Protein AF-A0A1W9P677-F1 (afdb_monomer_lite)

pLDDT: mean 91.95, std 6.84, range [56.78, 98.56]

Structure (mmCIF, N/CA/C/O backbone):
data_AF-A0A1W9P677-F1
#
_entry.id   AF-A0A1W9P677-F1
#
loop_
_atom_site.group_PDB
_atom_site.id
_atom_site.type_symbol
_atom_site.label_atom_id
_atom_site.label_alt_id
_atom_site.label_comp_id
_atom_site.label_asym_id
_atom_site.label_entity_id
_atom_site.label_seq_id
_atom_site.pdbx_PDB_ins_code
_atom_site.Cartn_x
_atom_site.Cartn_y
_atom_site.Cartn_z
_atom_site.occupancy
_atom_site.B_iso_or_equiv
_atom_site.auth_seq_id
_atom_site.auth_comp_id
_atom_site.auth_asym_id
_atom_site.auth_atom_id
_atom_site.pdbx_PDB_model_num
ATOM 1 N N . MET A 1 1 ? 0.908 -18.892 7.298 1.00 77.31 1 MET A N 1
ATOM 2 C CA . MET A 1 1 ? 2.098 -18.224 7.869 1.00 77.31 1 MET A CA 1
ATOM 3 C C . MET A 1 1 ? 3.304 -18.655 7.052 1.00 77.31 1 MET A C 1
ATOM 5 O O . MET A 1 1 ? 3.384 -19.839 6.762 1.00 77.31 1 MET A O 1
ATOM 9 N N . SER A 1 2 ? 4.159 -17.727 6.618 1.00 80.38 2 SER A N 1
ATOM 10 C CA . SER A 1 2 ? 5.422 -18.057 5.939 1.00 80.38 2 SER A CA 1
ATOM 11 C C . SER A 1 2 ? 6.564 -18.023 6.948 1.00 80.38 2 SER A C 1
ATOM 13 O O . SER A 1 2 ? 6.676 -17.050 7.701 1.00 80.38 2 SER A O 1
ATOM 15 N N . TYR A 1 3 ? 7.353 -19.090 6.972 1.00 81.94 3 TYR A N 1
ATOM 16 C CA . TYR A 1 3 ? 8.545 -19.242 7.791 1.00 81.94 3 TYR A CA 1
ATOM 17 C C . TYR A 1 3 ? 9.519 -20.201 7.099 1.00 81.94 3 TYR A C 1
ATOM 19 O O . TYR A 1 3 ? 9.094 -21.068 6.332 1.00 81.94 3 TYR A O 1
ATOM 27 N N . VAL A 1 4 ? 10.806 -20.067 7.402 1.00 77.56 4 VAL A N 1
ATOM 28 C CA . VAL A 1 4 ? 11.867 -20.967 6.943 1.00 77.56 4 VAL A CA 1
ATOM 29 C C . VAL A 1 4 ? 12.682 -21.413 8.156 1.00 77.56 4 VAL A C 1
ATOM 31 O O . VAL A 1 4 ? 12.889 -20.636 9.086 1.00 77.56 4 VAL A O 1
ATOM 34 N N . PHE A 1 5 ? 13.110 -22.675 8.167 1.00 78.38 5 PHE A N 1
ATOM 35 C CA . PHE A 1 5 ? 14.097 -23.172 9.123 1.00 78.38 5 PHE A CA 1
ATOM 36 C C . PHE A 1 5 ? 15.467 -23.224 8.449 1.00 78.38 5 PHE A C 1
ATOM 38 O O . PHE A 1 5 ? 15.676 -24.035 7.548 1.00 78.38 5 PHE A O 1
ATOM 45 N N . GLU A 1 6 ? 16.396 -22.385 8.897 1.00 73.62 6 GLU A N 1
ATOM 46 C CA . GLU A 1 6 ? 17.766 -22.308 8.381 1.00 73.62 6 GLU A CA 1
ATOM 47 C C . GLU A 1 6 ? 18.752 -22.400 9.543 1.00 73.62 6 GLU A C 1
ATOM 49 O O . GLU A 1 6 ? 18.587 -21.732 10.559 1.00 73.62 6 GLU A O 1
ATOM 54 N N . ASN A 1 7 ? 19.768 -23.261 9.421 1.00 74.12 7 ASN A N 1
ATOM 55 C CA . ASN A 1 7 ? 20.819 -23.442 10.434 1.00 74.12 7 ASN A CA 1
ATOM 56 C C . ASN A 1 7 ? 20.294 -23.697 11.866 1.00 74.12 7 ASN A C 1
ATOM 58 O O . ASN A 1 7 ? 20.889 -23.260 12.847 1.00 74.12 7 ASN A O 1
ATOM 62 N N . GLY A 1 8 ? 19.161 -24.399 11.995 1.00 75.94 8 GLY A N 1
ATOM 63 C CA . GLY A 1 8 ? 18.523 -24.681 13.289 1.00 75.94 8 GLY A CA 1
ATOM 64 C C . GLY A 1 8 ? 17.742 -23.506 13.892 1.00 75.94 8 GLY A C 1
ATOM 65 O O . GLY A 1 8 ? 17.246 -23.627 15.011 1.00 75.94 8 GLY A O 1
ATOM 66 N N . GLN A 1 9 ? 17.599 -22.395 13.166 1.00 73.69 9 GLN A N 1
ATOM 67 C CA . GLN A 1 9 ? 16.841 -21.214 13.576 1.00 73.69 9 GLN A CA 1
ATOM 68 C C . GLN A 1 9 ? 15.539 -21.081 12.778 1.00 73.69 9 GLN A C 1
ATOM 70 O O . GLN A 1 9 ? 15.477 -21.413 11.595 1.00 73.69 9 GLN A O 1
ATOM 75 N N . LEU A 1 10 ? 14.486 -20.597 13.443 1.00 78.69 10 LEU A N 1
ATOM 76 C CA . LEU A 1 10 ? 13.200 -20.276 12.827 1.00 78.69 10 LEU A CA 1
ATOM 77 C C . LEU A 1 10 ? 13.213 -18.817 12.359 1.00 78.69 10 LEU A C 1
ATOM 79 O O . LEU A 1 10 ? 13.217 -17.915 13.190 1.00 78.69 10 LEU A O 1
ATOM 83 N N . ASN A 1 11 ? 13.135 -18.598 11.049 1.00 76.50 11 ASN A N 1
ATOM 84 C CA . ASN A 1 11 ? 12.961 -17.278 10.448 1.00 76.50 11 ASN A CA 1
ATOM 85 C C . ASN A 1 11 ? 11.500 -17.112 10.017 1.00 76.50 11 ASN A C 1
ATOM 87 O O . ASN A 1 11 ? 11.044 -17.748 9.065 1.00 76.50 11 ASN A O 1
ATOM 91 N N . ILE A 1 12 ? 10.737 -16.276 10.722 1.00 82.44 12 ILE A N 1
ATOM 92 C CA . ILE A 1 12 ? 9.337 -15.981 10.378 1.00 82.44 12 ILE A CA 1
ATOM 93 C C . ILE A 1 12 ? 9.310 -14.806 9.402 1.00 82.44 12 ILE A C 1
ATOM 95 O O . ILE A 1 12 ? 9.971 -13.811 9.652 1.00 82.44 12 ILE A O 1
ATOM 99 N N . TYR A 1 13 ? 8.542 -14.904 8.310 1.00 80.75 13 TYR A N 1
ATOM 100 C CA . TYR A 1 13 ? 8.442 -13.859 7.272 1.00 80.75 13 TYR A CA 1
ATOM 101 C C . TYR A 1 13 ? 7.087 -13.166 7.196 1.00 80.75 13 TYR A C 1
ATOM 103 O O . TYR A 1 13 ? 6.951 -12.112 6.574 1.00 80.75 13 TYR A O 1
ATOM 111 N N . SER A 1 14 ? 6.044 -13.779 7.748 1.00 83.12 14 SER A N 1
ATOM 112 C CA . SER A 1 14 ? 4.720 -13.159 7.793 1.00 83.12 14 SER A CA 1
ATOM 113 C C . SER A 1 14 ? 4.532 -12.420 9.102 1.00 83.12 14 SER A C 1
ATOM 115 O O . SER A 1 14 ? 4.723 -13.020 10.156 1.00 83.12 14 SER A O 1
ATOM 117 N N . ASP A 1 15 ? 4.086 -11.173 9.007 1.00 87.94 15 ASP A N 1
ATOM 118 C CA . ASP A 1 15 ? 3.667 -10.385 10.163 1.00 87.94 15 ASP A CA 1
ATOM 119 C C . ASP A 1 15 ? 2.605 -11.123 10.979 1.00 87.94 15 ASP A C 1
ATOM 121 O O . ASP A 1 15 ? 1.793 -11.892 10.443 1.00 87.94 15 ASP A O 1
ATOM 125 N N . ILE A 1 16 ? 2.603 -10.860 12.283 1.00 89.31 16 ILE A N 1
ATOM 126 C CA . ILE A 1 16 ? 1.554 -11.315 13.189 1.00 89.31 16 ILE A CA 1
ATOM 127 C C . ILE A 1 16 ? 0.781 -10.090 13.653 1.00 89.31 16 ILE A C 1
ATOM 129 O O . ILE A 1 16 ? 1.291 -9.238 14.379 1.00 89.31 16 ILE A O 1
ATOM 133 N N . GLU A 1 17 ? -0.481 -10.036 13.248 1.00 91.50 17 GLU A N 1
ATOM 134 C CA . GLU A 1 17 ? -1.400 -8.971 13.622 1.00 91.50 17 GLU A CA 1
ATOM 135 C C . GLU A 1 17 ? -2.240 -9.403 14.832 1.00 91.50 17 GLU A C 1
ATOM 137 O O . GLU A 1 17 ? -2.973 -10.393 14.789 1.00 91.50 17 GLU A O 1
ATOM 142 N N . LEU A 1 18 ? -2.151 -8.649 15.927 1.00 93.62 18 LEU A N 1
ATOM 143 C CA . LEU A 1 18 ? -2.854 -8.912 17.180 1.00 93.62 18 LEU A CA 1
ATOM 144 C C . LEU A 1 18 ? -3.901 -7.830 17.451 1.00 93.62 18 LEU A C 1
ATOM 146 O O . LEU A 1 18 ? -3.586 -6.646 17.596 1.00 93.62 18 LEU A O 1
ATOM 150 N N . LEU A 1 19 ? -5.158 -8.241 17.620 1.00 94.62 19 LEU A N 1
ATOM 151 C CA . LEU A 1 19 ? -6.231 -7.382 18.117 1.00 94.62 19 LEU A CA 1
ATOM 152 C C . LEU A 1 19 ? -6.478 -7.662 19.604 1.00 94.62 19 LEU A C 1
ATOM 154 O O . LEU A 1 19 ? -7.095 -8.659 19.970 1.00 94.62 19 LEU A O 1
ATOM 158 N N . VAL A 1 20 ? -6.021 -6.760 20.472 1.00 94.44 20 VAL A N 1
ATOM 159 C CA . VAL A 1 20 ? -6.140 -6.892 21.930 1.00 94.44 20 VAL A CA 1
ATOM 160 C C . VAL A 1 20 ? -7.324 -6.073 22.432 1.00 94.44 20 VAL A C 1
ATOM 162 O O . VAL A 1 20 ? -7.337 -4.844 22.324 1.00 94.44 20 VAL A O 1
ATOM 165 N N . ILE A 1 21 ? -8.313 -6.742 23.027 1.00 94.75 21 ILE A N 1
ATOM 166 C CA . ILE A 1 21 ? -9.525 -6.097 23.543 1.00 94.75 21 ILE A CA 1
ATOM 167 C C . ILE A 1 21 ? -9.444 -5.963 25.067 1.00 94.75 21 ILE A C 1
ATOM 169 O O . ILE A 1 21 ? -9.289 -6.945 25.785 1.00 94.75 21 ILE A O 1
ATOM 173 N N . VAL A 1 22 ? -9.576 -4.735 25.575 1.00 94.88 22 VAL A N 1
ATOM 174 C CA . VAL A 1 22 ? -9.471 -4.418 27.011 1.00 94.88 22 VAL A CA 1
ATOM 175 C C . VAL A 1 22 ? -10.766 -3.818 27.560 1.00 94.88 22 VAL A C 1
ATOM 177 O O . VAL A 1 22 ? -11.423 -3.014 26.900 1.00 94.88 22 VAL A O 1
ATOM 180 N N . LYS A 1 23 ? -11.139 -4.147 28.804 1.00 93.00 23 LYS A N 1
ATOM 181 C CA . LYS A 1 23 ? -12.344 -3.582 29.451 1.00 93.00 23 LYS A CA 1
ATOM 182 C C . LYS A 1 23 ? -12.184 -2.090 29.793 1.00 93.00 23 LYS A C 1
ATOM 184 O O . LYS A 1 23 ? -13.122 -1.307 29.642 1.00 93.00 23 LYS A O 1
ATOM 189 N N . GLY A 1 24 ? -10.991 -1.684 30.232 1.00 90.44 24 GLY A N 1
ATOM 190 C CA . GLY A 1 24 ? -10.685 -0.332 30.718 1.00 90.44 24 GLY A CA 1
ATOM 191 C C . GLY A 1 24 ? -9.860 0.527 29.755 1.00 90.44 24 GLY A C 1
ATOM 192 O O . GLY A 1 24 ? -9.538 0.125 28.636 1.00 90.44 24 GLY A O 1
ATOM 193 N N . LYS A 1 25 ? -9.514 1.743 30.191 1.00 88.62 25 LYS A N 1
ATOM 194 C CA . LYS A 1 25 ? -8.498 2.558 29.511 1.00 88.62 25 LYS A CA 1
ATOM 195 C C . LYS A 1 25 ? -7.119 1.980 29.831 1.00 88.62 25 LYS A C 1
ATOM 197 O O . LYS A 1 25 ? -6.801 1.817 31.001 1.00 88.62 25 LYS A O 1
ATOM 202 N N . THR A 1 26 ? -6.302 1.737 28.813 1.00 87.50 26 THR A N 1
ATOM 203 C CA . THR A 1 26 ? -4.881 1.414 29.003 1.00 87.50 26 THR A CA 1
ATOM 204 C C . THR A 1 26 ? -4.109 2.696 29.300 1.00 87.50 26 THR A C 1
ATOM 206 O O . THR A 1 26 ? -4.207 3.661 28.530 1.00 87.50 26 THR A O 1
ATOM 209 N N . LYS A 1 27 ? -3.344 2.725 30.392 1.00 90.50 27 LYS A N 1
ATOM 210 C CA . LYS A 1 27 ? -2.473 3.860 30.727 1.00 90.50 27 LYS A CA 1
ATOM 211 C C . LYS A 1 27 ? -1.335 3.964 29.707 1.00 90.50 27 LYS A C 1
ATOM 213 O O . LYS A 1 27 ? -0.929 2.971 29.106 1.00 90.50 27 LYS A O 1
ATOM 218 N N . LYS A 1 28 ? -0.791 5.173 29.517 1.00 87.62 28 LYS A N 1
ATOM 219 C CA . LYS A 1 28 ? 0.345 5.408 28.604 1.00 87.62 28 LYS A CA 1
ATOM 220 C C . LYS A 1 28 ? 1.539 4.504 28.950 1.00 87.62 28 LYS A C 1
ATOM 222 O O . LYS A 1 28 ? 2.049 3.837 28.061 1.00 87.62 28 LYS A O 1
ATOM 227 N N . VAL A 1 29 ? 1.873 4.402 30.238 1.00 90.75 29 VAL A N 1
ATOM 228 C CA . VAL A 1 29 ? 2.979 3.572 30.750 1.00 90.75 29 VAL A CA 1
ATOM 229 C C . VAL A 1 29 ? 2.786 2.083 30.434 1.00 90.75 29 VAL A C 1
ATOM 231 O O . VAL A 1 29 ? 3.716 1.417 29.997 1.00 90.75 29 VAL A O 1
ATOM 234 N N . GLU A 1 30 ? 1.568 1.555 30.587 1.00 89.81 30 GLU A N 1
ATOM 235 C CA . GLU A 1 30 ? 1.253 0.154 30.259 1.00 89.81 30 GLU A CA 1
ATOM 236 C C . GLU A 1 30 ? 1.420 -0.122 28.759 1.00 89.81 30 GLU A C 1
ATOM 238 O O . GLU A 1 30 ? 1.946 -1.163 28.371 1.00 89.81 30 GLU A O 1
ATOM 243 N N . ARG A 1 31 ? 1.005 0.828 27.907 1.00 87.38 31 ARG A N 1
ATOM 244 C CA . ARG A 1 31 ? 1.204 0.727 26.454 1.00 87.38 31 ARG A CA 1
ATOM 245 C C . ARG A 1 31 ? 2.681 0.752 26.091 1.00 87.38 31 ARG A C 1
ATOM 247 O O . ARG A 1 31 ? 3.106 -0.055 25.277 1.00 87.38 31 ARG A O 1
ATOM 254 N N . GLU A 1 32 ? 3.449 1.661 26.679 1.00 87.69 32 GLU A N 1
ATOM 255 C CA . GLU A 1 32 ? 4.892 1.766 26.438 1.00 87.69 32 GLU A CA 1
ATOM 256 C C . GLU A 1 32 ? 5.625 0.491 26.857 1.00 87.69 32 GLU A C 1
ATOM 258 O O . GLU A 1 32 ? 6.457 -0.005 26.098 1.00 87.69 32 GLU A O 1
ATOM 263 N N . LEU A 1 33 ? 5.261 -0.088 28.006 1.00 90.75 33 LEU A N 1
ATOM 264 C CA . LEU A 1 33 ? 5.808 -1.363 28.462 1.00 90.75 33 LEU A CA 1
ATOM 265 C C . LEU A 1 33 ? 5.455 -2.514 27.510 1.00 90.75 33 LEU A C 1
ATOM 267 O O . LEU A 1 33 ? 6.328 -3.311 27.176 1.00 90.75 33 LEU A O 1
ATOM 271 N N . LEU A 1 34 ? 4.202 -2.592 27.049 1.00 89.31 34 LEU A N 1
ATOM 272 C CA . LEU A 1 34 ? 3.785 -3.596 26.069 1.00 89.31 34 LEU A CA 1
ATOM 273 C C . LEU A 1 34 ? 4.577 -3.461 24.765 1.00 89.31 34 LEU A C 1
ATOM 275 O O . LEU A 1 34 ? 5.150 -4.442 24.309 1.00 89.31 34 LEU A O 1
ATOM 279 N N . TYR A 1 35 ? 4.662 -2.258 24.188 1.00 88.44 35 TYR A N 1
ATOM 280 C CA . TYR A 1 35 ? 5.422 -2.036 22.954 1.00 88.44 35 TYR A CA 1
ATOM 281 C C . TYR A 1 35 ? 6.914 -2.325 23.124 1.00 88.44 35 TYR A C 1
ATOM 283 O O . TYR A 1 35 ? 7.537 -2.827 22.195 1.00 88.44 35 TYR A O 1
ATOM 291 N N . LYS A 1 36 ? 7.491 -2.053 24.301 1.00 88.81 36 LYS A N 1
ATOM 292 C CA . LYS A 1 36 ? 8.871 -2.447 24.602 1.00 88.81 36 LYS A CA 1
ATOM 293 C C . LYS A 1 36 ? 9.031 -3.970 24.553 1.00 88.81 36 LYS A C 1
ATOM 295 O O . LYS A 1 36 ? 9.892 -4.447 23.825 1.00 88.81 36 LYS A O 1
ATOM 300 N N . LYS A 1 37 ? 8.167 -4.717 25.248 1.00 91.62 37 LYS A N 1
ATOM 301 C CA . LYS A 1 37 ? 8.198 -6.190 25.247 1.00 91.62 37 LYS A CA 1
ATOM 302 C C . LYS A 1 37 ? 7.939 -6.794 23.868 1.00 91.62 37 LYS A C 1
ATOM 304 O O . LYS A 1 37 ? 8.542 -7.801 23.526 1.00 91.62 37 LYS A O 1
ATOM 309 N N . LEU A 1 38 ? 7.056 -6.187 23.075 1.00 89.88 38 LEU A N 1
ATOM 310 C CA . LEU A 1 38 ? 6.804 -6.621 21.700 1.00 89.88 38 LEU A CA 1
ATOM 311 C C . LEU A 1 38 ? 8.041 -6.439 20.824 1.00 89.88 38 LEU A C 1
ATOM 313 O O . LEU A 1 38 ? 8.357 -7.349 20.078 1.00 89.88 38 LEU A O 1
ATOM 317 N N . ARG A 1 39 ? 8.778 -5.328 20.957 1.00 86.31 39 ARG A N 1
ATOM 318 C CA . ARG A 1 39 ? 10.051 -5.142 20.240 1.00 86.31 39 ARG A CA 1
ATOM 319 C C . ARG A 1 39 ? 11.117 -6.149 20.666 1.00 86.31 39 ARG A C 1
ATOM 321 O O . ARG A 1 39 ? 11.833 -6.659 19.819 1.00 86.31 39 ARG A O 1
ATOM 328 N N . GLU A 1 40 ? 11.212 -6.449 21.961 1.00 89.38 40 GLU A N 1
ATOM 329 C CA . GLU A 1 40 ? 12.121 -7.490 22.472 1.00 89.38 40 GLU A CA 1
ATOM 330 C C . GLU A 1 40 ? 11.763 -8.877 21.909 1.00 89.38 40 GLU A C 1
ATOM 332 O O . GLU A 1 40 ? 12.650 -9.648 21.549 1.00 89.38 40 GLU A O 1
ATOM 337 N N . LEU A 1 41 ? 10.467 -9.184 21.800 1.00 88.44 41 LEU A N 1
ATOM 338 C CA . LEU A 1 41 ? 9.977 -10.427 21.204 1.00 88.44 41 LEU A CA 1
ATOM 339 C C . LEU A 1 41 ? 10.177 -10.464 19.682 1.00 88.44 41 LEU A C 1
ATOM 341 O O . LEU A 1 41 ? 10.563 -11.490 19.143 1.00 88.44 41 LEU A O 1
ATOM 345 N N . GLU A 1 42 ? 9.937 -9.358 18.984 1.00 87.56 42 GLU A N 1
ATOM 346 C CA . GLU A 1 42 ? 10.184 -9.239 17.545 1.00 87.56 42 GLU A CA 1
ATOM 347 C C . GLU A 1 42 ? 11.668 -9.468 17.236 1.00 87.56 42 GLU A C 1
ATOM 349 O O . GLU A 1 42 ? 11.990 -10.319 16.415 1.00 87.56 42 GLU A O 1
ATOM 354 N N . ALA A 1 43 ? 12.570 -8.825 17.985 1.00 83.25 43 ALA A N 1
ATOM 355 C CA . ALA A 1 43 ? 14.013 -9.013 17.846 1.00 83.25 43 ALA A CA 1
ATOM 356 C C . ALA A 1 43 ? 14.471 -10.454 18.140 1.00 83.25 43 ALA A C 1
ATOM 358 O O . ALA A 1 43 ? 15.436 -10.926 17.544 1.00 83.25 43 ALA A O 1
ATOM 359 N N . SER A 1 44 ? 13.793 -11.172 19.044 1.00 84.12 44 SER A N 1
ATOM 360 C CA . SER A 1 44 ? 14.135 -12.569 19.339 1.00 84.12 44 SER A CA 1
ATOM 361 C C . SER A 1 44 ? 13.589 -13.559 18.306 1.00 84.12 44 SER A C 1
ATOM 363 O O . SER A 1 44 ? 14.214 -14.597 18.096 1.00 84.12 44 SER A O 1
ATOM 365 N N . LEU A 1 45 ? 12.466 -13.238 17.652 1.00 80.12 45 LEU A N 1
ATOM 366 C CA . LEU A 1 45 ? 11.817 -14.071 16.630 1.00 80.12 45 LEU A CA 1
ATOM 367 C C . LEU A 1 45 ? 12.307 -13.798 15.200 1.00 80.12 45 LEU A C 1
ATOM 369 O O . LEU A 1 45 ? 12.172 -14.664 14.340 1.00 80.12 45 LEU A O 1
ATOM 373 N N . ALA A 1 46 ? 12.849 -12.610 14.937 1.00 71.44 46 ALA A N 1
ATOM 374 C CA . ALA A 1 46 ? 13.285 -12.173 13.615 1.00 71.44 46 ALA A CA 1
ATOM 375 C C . ALA A 1 46 ? 14.748 -11.731 13.613 1.00 71.44 46 ALA A C 1
ATOM 377 O O . ALA A 1 46 ? 15.082 -10.665 13.103 1.00 71.44 46 ALA A O 1
ATOM 378 N N . GLN A 1 47 ? 15.629 -12.576 14.161 1.00 65.00 47 GLN A N 1
ATOM 379 C CA . GLN A 1 47 ? 17.057 -12.264 14.297 1.00 65.00 47 GLN A CA 1
ATOM 380 C C . GLN A 1 47 ? 17.718 -11.844 12.972 1.00 65.00 47 GLN A C 1
ATOM 382 O O . GLN A 1 47 ? 18.649 -11.050 13.008 1.00 65.00 47 GLN A O 1
ATOM 387 N N . ASN A 1 48 ? 17.198 -12.305 11.826 1.00 66.81 48 ASN A N 1
ATOM 388 C CA . ASN A 1 48 ? 17.717 -11.979 10.493 1.00 66.81 48 ASN A CA 1
ATOM 389 C C . ASN A 1 48 ? 16.634 -11.518 9.497 1.00 66.81 48 ASN A C 1
ATOM 391 O O . ASN A 1 48 ? 16.853 -11.588 8.293 1.00 66.81 48 ASN A O 1
ATOM 395 N N . ASN A 1 49 ? 15.443 -11.097 9.950 1.00 73.69 49 ASN A N 1
ATOM 396 C CA . ASN A 1 49 ? 14.361 -10.743 9.025 1.00 73.69 49 ASN A CA 1
ATOM 397 C C . ASN A 1 49 ? 13.751 -9.366 9.286 1.00 73.69 49 ASN A C 1
ATOM 399 O O . ASN A 1 49 ? 12.915 -9.190 10.169 1.00 73.69 49 ASN A O 1
ATOM 403 N N . LYS A 1 50 ? 14.083 -8.414 8.414 1.00 75.19 50 LYS A N 1
ATOM 404 C CA . LYS A 1 50 ? 13.583 -7.034 8.464 1.00 75.19 50 LYS A CA 1
ATOM 405 C C . LYS A 1 50 ? 12.106 -6.864 8.081 1.00 75.19 50 LYS A C 1
ATOM 407 O O . LYS A 1 50 ? 11.575 -5.765 8.210 1.00 75.19 50 LYS A O 1
ATOM 412 N N . PHE A 1 51 ? 11.449 -7.917 7.587 1.00 77.25 51 PHE A N 1
ATOM 413 C CA . PHE A 1 51 ? 10.057 -7.876 7.121 1.00 77.25 51 PHE A CA 1
ATOM 414 C C . PHE A 1 51 ? 9.043 -8.447 8.094 1.00 77.25 51 PHE A C 1
ATOM 416 O O . PHE A 1 51 ? 7.858 -8.458 7.760 1.00 77.25 51 PHE A O 1
ATOM 423 N N . PHE A 1 52 ? 9.499 -8.985 9.220 1.00 85.31 52 PHE A N 1
ATOM 424 C CA . PHE A 1 52 ? 8.621 -9.519 10.241 1.00 85.31 52 PHE A CA 1
ATOM 425 C C . PHE A 1 52 ? 8.316 -8.453 11.277 1.00 85.31 52 PHE A C 1
ATOM 427 O O . PHE A 1 52 ? 9.220 -7.953 11.944 1.00 85.31 52 PHE A O 1
ATOM 434 N N . HIS A 1 53 ? 7.028 -8.186 11.462 1.00 85.94 53 HIS A N 1
ATOM 435 C CA . HIS A 1 53 ? 6.558 -7.311 12.519 1.00 85.94 53 HIS A CA 1
ATOM 436 C C . HIS A 1 53 ? 5.440 -7.929 13.358 1.00 85.94 53 HIS A C 1
ATOM 438 O O . HIS A 1 53 ? 4.576 -8.673 12.878 1.00 85.94 53 HIS A O 1
ATOM 444 N N . LEU A 1 54 ? 5.441 -7.564 14.638 1.00 89.00 54 LEU A N 1
ATOM 445 C CA . LEU A 1 54 ? 4.349 -7.793 15.574 1.00 89.00 54 LEU A CA 1
ATOM 446 C C . LEU A 1 54 ? 3.482 -6.534 15.663 1.00 89.00 54 LEU A C 1
ATOM 448 O O . LEU A 1 54 ? 3.729 -5.624 16.462 1.00 89.00 54 LEU A O 1
ATOM 452 N N . ASP A 1 55 ? 2.415 -6.493 14.870 1.00 88.19 55 ASP A N 1
ATOM 453 C CA . ASP A 1 55 ? 1.492 -5.363 14.860 1.00 88.19 55 ASP A CA 1
ATOM 454 C C . ASP A 1 55 ? 0.364 -5.562 15.873 1.00 88.19 55 ASP A C 1
ATOM 456 O O . ASP A 1 55 ? -0.424 -6.500 15.788 1.00 88.19 55 ASP A O 1
ATOM 460 N N . VAL A 1 56 ? 0.240 -4.644 16.835 1.00 90.06 56 VAL A N 1
ATOM 461 C CA . VAL A 1 56 ? -0.755 -4.750 17.913 1.00 90.06 56 VAL A CA 1
ATOM 462 C C . VAL A 1 56 ? -1.730 -3.582 17.900 1.00 90.06 56 VAL A C 1
ATOM 464 O O . VAL A 1 56 ? -1.363 -2.421 18.078 1.00 90.06 56 VAL A O 1
ATOM 467 N N . SER A 1 57 ? -3.016 -3.902 17.770 1.00 90.88 57 SER A N 1
ATOM 468 C CA . SER A 1 57 ? -4.127 -2.964 17.900 1.00 90.88 57 SER A CA 1
ATOM 469 C C . SER A 1 57 ? -4.835 -3.161 19.236 1.00 90.88 57 SER A C 1
ATOM 471 O O . SER A 1 57 ? -5.485 -4.176 19.460 1.00 90.88 57 SER A O 1
ATOM 473 N N . ILE A 1 58 ? -4.753 -2.168 20.127 1.00 92.06 58 ILE A N 1
ATOM 474 C CA . ILE A 1 58 ? -5.433 -2.209 21.432 1.00 92.06 58 ILE A CA 1
ATOM 475 C C . ILE A 1 58 ? -6.758 -1.451 21.351 1.00 92.06 58 ILE A C 1
ATOM 477 O O . ILE A 1 58 ? -6.780 -0.233 21.144 1.00 92.06 58 ILE A O 1
ATOM 481 N N . VAL A 1 59 ? -7.866 -2.152 21.584 1.00 93.25 59 VAL A N 1
ATOM 482 C CA . VAL A 1 59 ? -9.228 -1.618 21.476 1.00 93.25 59 VAL A CA 1
ATOM 483 C C . VAL A 1 59 ? -9.960 -1.765 22.806 1.00 93.25 59 VAL A C 1
ATOM 485 O O . VAL A 1 59 ? -9.929 -2.809 23.447 1.00 93.25 59 VAL A O 1
ATOM 488 N N . ASN A 1 60 ? -10.646 -0.708 23.246 1.00 94.69 60 ASN A N 1
ATOM 489 C CA . ASN A 1 60 ? -11.531 -0.824 24.403 1.00 94.69 60 ASN A CA 1
ATOM 490 C C . ASN A 1 60 ? -12.808 -1.578 24.004 1.00 94.69 60 ASN A C 1
ATOM 492 O O . ASN A 1 60 ? -13.401 -1.264 22.972 1.00 94.69 60 ASN A O 1
ATOM 496 N N . LEU A 1 61 ? -13.269 -2.501 24.848 1.00 95.19 61 LEU A N 1
ATOM 497 C CA . LEU A 1 61 ? -14.472 -3.306 24.631 1.00 95.19 61 LEU A CA 1
ATOM 498 C C . LEU A 1 61 ? -15.703 -2.457 24.275 1.00 95.19 61 LEU A C 1
ATOM 500 O O . LEU A 1 61 ? -16.500 -2.853 23.436 1.00 95.19 61 LEU A O 1
ATOM 504 N N . ARG A 1 62 ? -15.845 -1.254 24.841 1.00 94.94 62 ARG A N 1
ATOM 505 C CA . ARG A 1 62 ? -16.965 -0.344 24.539 1.00 94.94 62 ARG A CA 1
ATOM 506 C C . ARG A 1 62 ? -16.924 0.222 23.116 1.00 94.94 62 ARG A C 1
ATOM 508 O O . ARG A 1 62 ? -17.930 0.725 22.634 1.00 94.94 62 ARG A O 1
ATOM 515 N N . HIS A 1 63 ? -15.771 0.173 22.451 1.00 94.00 63 HIS A N 1
ATOM 516 C CA . HIS A 1 63 ? -15.559 0.735 21.117 1.00 94.00 63 HIS A CA 1
ATOM 517 C C . HIS A 1 63 ? -15.442 -0.320 20.015 1.00 94.00 63 HIS A C 1
ATOM 519 O O . HIS A 1 63 ? -15.357 0.062 18.853 1.00 94.00 63 HIS A O 1
ATOM 525 N N . ILE A 1 64 ? -15.453 -1.618 20.340 1.00 93.88 64 ILE A N 1
ATOM 526 C CA . ILE A 1 64 ? -15.276 -2.688 19.345 1.00 93.88 64 ILE A CA 1
ATOM 527 C C . ILE A 1 64 ? -16.320 -2.624 18.218 1.00 93.88 64 ILE A C 1
ATOM 529 O O . ILE A 1 64 ? -15.968 -2.716 17.048 1.00 93.88 64 ILE A O 1
ATOM 533 N N . LYS A 1 65 ? -17.582 -2.333 18.563 1.00 92.00 65 LYS A N 1
ATOM 534 C CA . LYS A 1 65 ? -18.686 -2.174 17.601 1.00 92.00 65 LYS A CA 1
ATOM 535 C C . LYS A 1 65 ? -18.538 -0.937 16.705 1.00 92.00 65 LYS A C 1
ATOM 537 O O . LYS A 1 65 ? -19.186 -0.855 15.671 1.00 92.00 65 LYS A O 1
ATOM 542 N N . ASN A 1 66 ? -17.694 0.015 17.106 1.00 92.88 66 ASN A N 1
ATOM 543 C CA . ASN A 1 66 ? -17.443 1.274 16.401 1.00 92.88 66 ASN A CA 1
ATOM 544 C C . ASN A 1 66 ? -16.107 1.250 15.643 1.00 92.88 66 ASN A C 1
ATOM 546 O O . ASN A 1 66 ? -15.612 2.304 15.229 1.00 92.88 66 ASN A O 1
ATOM 550 N N . LEU A 1 67 ? -15.478 0.077 15.508 1.00 94.06 67 LEU A N 1
ATOM 551 C CA . LEU A 1 67 ? -14.296 -0.063 14.671 1.00 94.06 67 LEU A CA 1
ATOM 552 C C . LEU A 1 67 ? -14.644 0.283 13.219 1.00 94.06 67 LEU A C 1
ATOM 554 O O . LEU A 1 67 ? -15.744 -0.028 12.756 1.00 94.06 67 LEU A O 1
ATOM 558 N N . PRO A 1 68 ? -13.728 0.944 12.490 1.00 93.00 68 PRO A N 1
ATOM 559 C CA . PRO A 1 68 ? -13.974 1.258 11.094 1.00 93.00 68 PRO A CA 1
ATOM 560 C C . PRO A 1 68 ? -14.158 -0.045 10.299 1.00 93.00 68 PRO A C 1
ATOM 562 O O . PRO A 1 68 ? -13.491 -1.030 10.613 1.00 93.00 68 PRO A O 1
ATOM 565 N N . PRO A 1 69 ? -15.006 -0.062 9.260 1.00 94.81 69 PRO A N 1
ATOM 566 C CA . PRO A 1 69 ? -15.290 -1.241 8.435 1.00 94.81 69 PRO A CA 1
ATOM 567 C C . PRO A 1 69 ? -14.116 -1.586 7.497 1.00 94.81 69 PRO A C 1
ATOM 569 O O . PRO A 1 69 ? -14.229 -1.541 6.276 1.00 94.81 69 PRO A O 1
ATOM 572 N N . LYS A 1 70 ? -12.936 -1.862 8.055 1.00 95.12 70 LYS A N 1
ATOM 573 C CA . LYS A 1 70 ? -11.744 -2.265 7.300 1.00 95.12 70 LYS A CA 1
ATOM 574 C C . LYS A 1 70 ? -11.792 -3.759 6.995 1.00 95.12 70 LYS A C 1
ATOM 576 O O . LYS A 1 70 ? -12.216 -4.535 7.850 1.00 95.12 70 LYS A O 1
ATOM 581 N N . PHE A 1 71 ? -11.251 -4.152 5.841 1.00 95.00 71 PHE A N 1
ATOM 582 C CA . PHE A 1 71 ? -11.140 -5.560 5.440 1.00 95.00 71 PHE A CA 1
ATOM 583 C C . PHE A 1 71 ? -10.467 -6.423 6.520 1.00 95.00 71 PHE A C 1
ATOM 585 O O . PHE A 1 71 ? -10.998 -7.462 6.879 1.00 95.00 71 PHE A O 1
ATOM 592 N N . GLN A 1 72 ? -9.386 -5.934 7.137 1.00 93.94 72 GLN A N 1
ATOM 593 C CA . GLN A 1 72 ? -8.676 -6.616 8.229 1.00 93.94 72 GLN A CA 1
ATOM 594 C C . GLN A 1 72 ? -9.587 -7.039 9.399 1.00 93.94 72 GLN A C 1
ATOM 596 O O . GLN A 1 72 ? -9.447 -8.136 9.936 1.00 93.94 72 GLN A O 1
ATOM 601 N N . PHE A 1 73 ? -10.537 -6.192 9.816 1.00 95.50 73 PHE A N 1
ATOM 602 C CA . PHE A 1 73 ? -11.450 -6.548 10.910 1.00 95.50 73 PHE A CA 1
ATOM 603 C C . PHE A 1 73 ? -12.516 -7.546 10.470 1.00 95.50 73 PHE A C 1
ATOM 605 O O . PHE A 1 73 ? -12.886 -8.413 11.260 1.00 95.50 73 PHE A O 1
ATOM 612 N N . TRP A 1 74 ? -12.977 -7.446 9.220 1.00 96.56 74 TRP A N 1
ATOM 613 C CA . TRP A 1 74 ? -13.832 -8.469 8.627 1.00 96.56 74 TRP A CA 1
ATOM 614 C C . TRP A 1 74 ? -13.093 -9.814 8.553 1.00 96.56 74 TRP A C 1
ATOM 616 O O . TRP A 1 74 ? -13.635 -10.836 8.958 1.00 96.56 74 TRP A O 1
ATOM 626 N N . GLU A 1 75 ? -11.827 -9.831 8.143 1.00 95.19 75 GLU A N 1
ATOM 627 C CA . GLU A 1 75 ? -11.028 -11.058 8.083 1.00 95.19 75 GLU A CA 1
ATOM 628 C C . GLU A 1 75 ? -10.775 -11.627 9.488 1.00 95.19 75 GLU A C 1
ATOM 630 O O . GLU A 1 75 ? -11.018 -12.805 9.735 1.00 95.19 75 GLU A O 1
ATOM 635 N N . THR A 1 76 ? -10.439 -10.776 10.464 1.00 95.19 76 THR A N 1
ATOM 636 C CA . THR A 1 76 ? -10.292 -11.179 11.877 1.00 95.19 76 THR A CA 1
ATOM 637 C C . THR A 1 76 ? -11.580 -11.799 12.430 1.00 95.19 76 THR A C 1
ATOM 639 O O . THR A 1 76 ? -11.527 -12.764 13.193 1.00 95.19 76 THR A O 1
ATOM 642 N N . LYS A 1 77 ? -12.751 -11.279 12.041 1.00 96.00 77 LYS A N 1
ATOM 643 C CA . LYS A 1 77 ? -14.052 -11.837 12.433 1.00 96.00 77 LYS A CA 1
ATOM 644 C C . LYS A 1 77 ? -14.256 -13.259 11.916 1.00 96.00 77 LYS A C 1
ATOM 646 O O . LYS A 1 77 ? -14.783 -14.084 12.656 1.00 96.00 77 LYS A O 1
ATOM 651 N N . ASN A 1 78 ? -13.862 -13.526 10.674 1.00 95.69 78 ASN A N 1
ATOM 652 C CA . ASN A 1 78 ? -14.185 -14.770 9.977 1.00 95.69 78 ASN A CA 1
ATOM 653 C C . ASN A 1 78 ? -13.109 -15.856 10.130 1.00 95.69 78 ASN A C 1
ATOM 655 O O . ASN A 1 78 ? -13.443 -17.036 10.138 1.00 95.69 78 ASN A O 1
ATOM 659 N N . SER A 1 79 ? -11.837 -15.487 10.293 1.00 94.81 79 SER A N 1
ATOM 660 C CA . SER A 1 79 ? -10.725 -16.447 10.365 1.00 94.81 79 SER A CA 1
ATOM 661 C C . SER A 1 79 ? -9.740 -16.198 11.507 1.00 94.81 79 SER A C 1
ATOM 663 O O . SER A 1 79 ? -8.758 -16.926 11.635 1.00 94.81 79 SER A O 1
ATOM 665 N N . GLY A 1 80 ? -9.959 -15.175 12.339 1.00 93.19 80 GLY A N 1
ATOM 666 C CA . GLY A 1 80 ? -9.065 -14.864 13.454 1.00 93.19 80 GLY A CA 1
ATOM 667 C C . GLY A 1 80 ? -9.058 -15.964 14.515 1.00 93.19 80 GLY A C 1
ATOM 668 O O . GLY A 1 80 ? -10.110 -16.505 14.868 1.00 93.19 80 GLY A O 1
ATOM 669 N N . ILE A 1 81 ? -7.871 -16.260 15.047 1.00 93.56 81 ILE A N 1
ATOM 670 C CA . ILE A 1 81 ? -7.677 -17.189 16.165 1.00 93.56 81 ILE A CA 1
ATOM 671 C C . ILE A 1 81 ? -7.879 -16.421 17.473 1.00 93.56 81 ILE A C 1
ATOM 673 O O . ILE A 1 81 ? -7.279 -15.368 17.687 1.00 93.56 81 ILE A O 1
ATOM 677 N N . THR A 1 82 ? -8.734 -16.940 18.353 1.00 94.00 82 THR A N 1
ATOM 678 C CA . THR A 1 82 ? -9.092 -16.286 19.617 1.00 94.00 82 THR A CA 1
ATOM 679 C C . THR A 1 82 ? -8.350 -16.896 20.797 1.00 94.00 82 THR A C 1
ATOM 681 O O . THR A 1 82 ? -8.308 -18.114 20.944 1.00 94.00 82 THR A O 1
ATOM 684 N N . SER A 1 83 ? -7.845 -16.041 21.684 1.00 94.06 83 SER A N 1
ATOM 685 C CA . SER A 1 83 ? -7.382 -16.422 23.019 1.00 94.06 83 SER A CA 1
ATOM 686 C C . SER A 1 83 ? -8.218 -15.677 24.062 1.00 94.06 83 SER A C 1
ATOM 688 O O . SER A 1 83 ? -8.308 -14.449 24.014 1.00 94.06 83 SER A O 1
ATOM 690 N N . GLY A 1 84 ? -8.860 -16.412 24.975 1.00 94.00 84 GLY A N 1
ATOM 691 C CA . GLY A 1 84 ? -9.837 -15.870 25.928 1.00 94.00 84 GLY A CA 1
ATOM 692 C C . GLY A 1 84 ? -11.280 -15.879 25.401 1.00 94.00 84 GLY A C 1
ATOM 693 O O . GLY A 1 84 ? -11.679 -16.795 24.687 1.00 94.00 84 GLY A O 1
ATOM 694 N N . GLU A 1 85 ? -12.079 -14.877 25.787 1.00 94.69 85 GLU A N 1
ATOM 695 C CA . GLU A 1 85 ? -13.476 -14.735 25.343 1.00 94.69 85 GLU A CA 1
ATOM 696 C C . GLU A 1 85 ? -13.553 -14.416 23.838 1.00 94.69 85 GLU A C 1
ATOM 698 O O . GLU A 1 85 ? -12.893 -13.489 23.360 1.00 94.69 85 GLU A O 1
ATOM 703 N N . ASP A 1 86 ? -14.397 -15.137 23.092 1.00 95.88 86 ASP A N 1
ATOM 704 C CA . ASP A 1 86 ? -14.630 -14.854 21.673 1.00 95.88 86 ASP A CA 1
ATOM 705 C C . ASP A 1 86 ? -15.534 -13.623 21.487 1.00 95.88 86 ASP A C 1
ATOM 707 O O . ASP A 1 86 ? -16.751 -13.641 21.698 1.00 95.88 86 ASP A O 1
ATOM 711 N N . LEU A 1 87 ? -14.911 -12.531 21.052 1.00 95.19 87 LEU A N 1
ATOM 712 C CA . LEU A 1 87 ? -15.556 -11.245 20.808 1.00 95.19 87 LEU A CA 1
ATOM 713 C C . LEU A 1 87 ? -15.732 -10.937 19.312 1.00 95.19 87 LEU A C 1
ATOM 715 O O . LEU A 1 87 ? -16.178 -9.838 18.969 1.00 95.19 87 LEU A O 1
ATOM 719 N N . ARG A 1 88 ? -15.432 -11.888 18.412 1.00 95.25 88 ARG A N 1
ATOM 720 C CA . ARG A 1 88 ? -15.466 -11.681 16.951 1.00 95.25 88 ARG A CA 1
ATOM 721 C C . ARG A 1 88 ? -16.843 -11.263 16.445 1.00 95.25 88 ARG A C 1
ATOM 723 O O . ARG A 1 88 ? -16.936 -10.429 15.550 1.00 95.25 88 ARG A O 1
ATOM 730 N N . ARG A 1 89 ? -17.924 -11.731 17.082 1.00 95.25 89 ARG A N 1
ATOM 731 C CA . ARG A 1 89 ? -19.309 -11.319 16.768 1.00 95.25 89 ARG A CA 1
ATOM 732 C C . ARG A 1 89 ? -19.544 -9.804 16.813 1.00 95.25 89 ARG A C 1
ATOM 734 O O . ARG A 1 89 ? -20.487 -9.323 16.195 1.00 95.25 89 ARG A O 1
ATOM 741 N N . TYR A 1 90 ? -18.713 -9.053 17.538 1.00 95.56 90 TYR A N 1
ATOM 742 C CA . TYR A 1 90 ? -18.828 -7.599 17.647 1.00 95.56 90 TYR A CA 1
ATOM 743 C C . TYR A 1 90 ? -17.989 -6.823 16.628 1.00 95.56 90 TYR A C 1
ATOM 745 O O . TYR A 1 90 ? -18.075 -5.595 16.593 1.00 95.56 90 TYR A O 1
ATOM 753 N N . LEU A 1 91 ? -17.170 -7.512 15.831 1.00 96.00 91 LEU A N 1
ATOM 754 C CA . LEU A 1 91 ? -16.392 -6.893 14.768 1.00 96.00 91 LEU A CA 1
ATOM 755 C C . LEU A 1 91 ? -17.287 -6.526 13.569 1.00 96.00 91 LEU A C 1
ATOM 757 O O . LEU A 1 91 ? -18.320 -7.175 13.345 1.00 96.00 91 LEU A O 1
ATOM 761 N N . PRO A 1 92 ? -16.900 -5.497 12.789 1.00 94.06 92 PRO A N 1
ATOM 762 C CA . PRO A 1 92 ? -17.623 -5.089 11.591 1.00 94.06 92 PRO A CA 1
ATOM 763 C C . PRO A 1 92 ? -17.837 -6.239 10.602 1.00 94.06 92 PRO A C 1
ATOM 765 O O . PRO A 1 92 ? -16.944 -7.043 10.352 1.00 94.06 92 PRO A O 1
ATOM 768 N N . GLU A 1 93 ? -19.034 -6.294 10.024 1.00 92.88 93 GLU A N 1
ATOM 769 C CA . GLU A 1 93 ? -19.400 -7.276 8.994 1.00 92.88 93 GLU A CA 1
ATOM 770 C C . GLU A 1 93 ? -19.267 -6.724 7.577 1.00 92.88 93 GLU A C 1
ATOM 772 O O . GLU A 1 93 ? -19.009 -7.462 6.634 1.00 92.88 93 GLU A O 1
ATOM 777 N N . LYS A 1 94 ? -19.425 -5.409 7.427 1.00 93.94 94 LYS A N 1
ATOM 778 C CA . LYS A 1 94 ? -19.276 -4.727 6.145 1.00 93.94 94 LYS A CA 1
ATOM 779 C C . LYS A 1 94 ? -17.846 -4.230 5.987 1.00 93.94 94 LYS A C 1
ATOM 781 O O . LYS A 1 94 ? -17.219 -3.820 6.965 1.00 93.94 94 LYS A O 1
ATOM 786 N N . VAL A 1 95 ? -17.383 -4.201 4.743 1.00 95.69 95 VAL A N 1
ATOM 787 C CA . VAL A 1 95 ? -16.113 -3.594 4.339 1.00 95.69 95 VAL A CA 1
ATOM 788 C C . VAL A 1 95 ? -16.415 -2.311 3.566 1.00 95.69 95 VAL A C 1
ATOM 790 O O . VAL A 1 95 ? -17.205 -2.328 2.627 1.00 95.69 95 VAL A O 1
ATOM 793 N N . ASP A 1 96 ? -15.802 -1.191 3.950 1.00 95.75 96 ASP A N 1
ATOM 794 C CA . ASP A 1 96 ? -15.815 0.033 3.141 1.00 95.75 96 ASP A CA 1
ATOM 795 C C . ASP A 1 96 ? -14.677 -0.039 2.123 1.00 95.75 96 ASP A C 1
ATOM 797 O O . ASP A 1 96 ? -13.492 -0.107 2.469 1.00 95.75 96 ASP A O 1
ATOM 801 N N . PHE A 1 97 ? -15.053 -0.017 0.848 1.00 96.12 97 PHE A N 1
ATOM 802 C CA . PHE A 1 97 ? -14.125 -0.208 -0.258 1.00 96.12 97 PHE A CA 1
ATOM 803 C C . PHE A 1 97 ? -13.110 0.927 -0.363 1.00 96.12 97 PHE A C 1
ATOM 805 O O . PHE A 1 97 ? -12.025 0.718 -0.889 1.00 96.12 97 PHE A O 1
ATOM 812 N N . ARG A 1 98 ? -13.383 2.109 0.197 1.00 95.88 98 ARG A N 1
ATOM 813 C CA . ARG A 1 98 ? -12.401 3.199 0.218 1.00 95.88 98 ARG A CA 1
ATOM 814 C C . ARG A 1 98 ? -11.227 2.893 1.146 1.00 95.88 98 ARG A C 1
ATOM 816 O O . ARG A 1 98 ? -10.102 3.269 0.826 1.00 95.88 98 ARG A O 1
ATOM 823 N N . TYR A 1 99 ? -11.457 2.201 2.270 1.00 94.62 99 TYR A N 1
ATOM 824 C CA . TYR A 1 99 ? -10.363 1.716 3.123 1.00 94.62 99 TYR A CA 1
ATOM 825 C C . TYR A 1 99 ? -9.585 0.593 2.444 1.00 94.62 99 TYR A C 1
ATOM 827 O O . TYR A 1 99 ? -8.363 0.550 2.570 1.00 94.62 99 TYR A O 1
ATOM 835 N N . LEU A 1 100 ? -10.285 -0.291 1.730 1.00 95.69 100 LEU A N 1
ATOM 836 C CA . LEU A 1 100 ? -9.657 -1.355 0.954 1.00 95.69 100 LEU A CA 1
ATOM 837 C C . LEU A 1 100 ? -8.758 -0.776 -0.147 1.00 95.69 100 LEU A C 1
ATOM 839 O O . LEU A 1 100 ? -7.571 -1.075 -0.166 1.00 95.69 100 LEU A O 1
ATOM 843 N N . ASN A 1 101 ? -9.287 0.130 -0.974 1.00 96.69 101 ASN A N 1
ATOM 844 C CA . ASN A 1 101 ? -8.542 0.821 -2.028 1.00 96.69 101 ASN A CA 1
ATOM 845 C C . ASN A 1 101 ? -7.297 1.527 -1.469 1.00 96.69 101 ASN A C 1
ATOM 847 O O . ASN A 1 101 ? -6.216 1.419 -2.042 1.00 96.69 101 ASN A O 1
ATOM 851 N N . GLU A 1 102 ? -7.431 2.234 -0.339 1.00 94.56 102 GLU A N 1
ATOM 852 C CA . GLU A 1 102 ? -6.295 2.884 0.324 1.00 94.56 102 GLU A CA 1
ATOM 853 C C . GLU A 1 102 ? -5.238 1.860 0.760 1.00 94.56 102 GLU A C 1
ATOM 855 O O . GLU A 1 102 ? -4.051 2.070 0.525 1.00 94.56 102 GLU A O 1
ATOM 860 N N . SER A 1 103 ? -5.656 0.748 1.371 1.00 92.94 103 SER A N 1
ATOM 861 C CA . SER A 1 103 ? -4.746 -0.311 1.818 1.00 92.94 103 SER A CA 1
ATOM 862 C C . SER A 1 103 ? -4.006 -0.968 0.654 1.00 92.94 103 SER A C 1
ATOM 864 O O . SER A 1 103 ? -2.798 -1.170 0.743 1.00 92.94 103 SER A O 1
ATOM 866 N N . SER A 1 104 ? -4.709 -1.264 -0.440 1.00 94.25 104 SER A N 1
ATOM 867 C CA . SER A 1 104 ? -4.124 -1.881 -1.630 1.00 94.25 104 SER A CA 1
ATOM 868 C C . SER A 1 104 ? -3.133 -0.939 -2.310 1.00 94.25 104 SER A C 1
ATOM 870 O O . SER A 1 104 ? -2.000 -1.330 -2.564 1.00 94.25 104 SER A O 1
ATOM 872 N N . LEU A 1 105 ? -3.487 0.335 -2.510 1.00 94.00 105 LEU A N 1
ATOM 873 C CA . LEU A 1 105 ? -2.575 1.321 -3.105 1.00 94.00 105 LEU A CA 1
ATOM 874 C C . LEU A 1 105 ? -1.355 1.621 -2.222 1.00 94.00 105 LEU A C 1
ATOM 876 O O . LEU A 1 105 ? -0.274 1.891 -2.742 1.00 94.00 105 LEU A O 1
ATOM 880 N N . ASN A 1 106 ? -1.482 1.514 -0.895 1.00 92.69 106 ASN A N 1
ATOM 881 C CA . ASN A 1 106 ? -0.341 1.648 0.015 1.00 92.69 106 ASN A CA 1
ATOM 882 C C . ASN A 1 106 ? 0.714 0.540 -0.174 1.00 92.69 106 ASN A C 1
ATOM 884 O O . ASN A 1 106 ? 1.834 0.705 0.302 1.00 92.69 106 ASN A O 1
ATOM 888 N N . ARG A 1 107 ? 0.435 -0.554 -0.897 1.00 94.94 107 ARG A N 1
ATOM 889 C CA . ARG A 1 107 ? 1.481 -1.527 -1.258 1.00 94.94 107 ARG A CA 1
ATOM 890 C C . ARG A 1 107 ? 2.552 -0.928 -2.166 1.00 94.94 107 ARG A C 1
ATOM 892 O O . ARG A 1 107 ? 3.722 -1.252 -2.002 1.00 94.94 107 ARG A O 1
ATOM 899 N N . LEU A 1 108 ? 2.200 0.044 -3.011 1.00 97.06 108 LEU A N 1
ATOM 900 C CA . LEU A 1 108 ? 3.183 0.803 -3.794 1.00 97.06 108 LEU A CA 1
ATOM 901 C C . LEU A 1 108 ? 4.135 1.622 -2.906 1.00 97.06 108 LEU A C 1
ATOM 903 O O . LEU A 1 108 ? 5.286 1.844 -3.282 1.00 97.06 108 LEU A O 1
ATOM 907 N N . HIS A 1 109 ? 3.680 2.051 -1.721 1.00 95.19 109 HIS A N 1
ATOM 908 C CA . HIS A 1 109 ? 4.548 2.677 -0.722 1.00 95.19 109 HIS A CA 1
ATOM 909 C C . HIS A 1 109 ? 5.529 1.669 -0.128 1.00 95.19 109 HIS A C 1
ATOM 911 O O . HIS A 1 109 ? 6.705 2.003 -0.019 1.00 95.19 109 HIS A O 1
ATOM 917 N N . SER A 1 110 ? 5.083 0.452 0.202 1.00 92.38 110 SER A N 1
ATOM 918 C CA . SER A 1 110 ? 5.979 -0.606 0.684 1.00 92.38 110 SER A CA 1
ATOM 919 C C . SER A 1 110 ? 7.096 -0.903 -0.318 1.00 92.38 110 SER A C 1
ATOM 921 O O . SER A 1 110 ? 8.248 -1.003 0.088 1.00 92.38 110 SER A O 1
ATOM 923 N N . ILE A 1 111 ? 6.785 -0.958 -1.618 1.00 95.50 111 ILE A N 1
ATOM 924 C CA . ILE A 1 111 ? 7.797 -1.173 -2.663 1.00 95.50 111 ILE A CA 1
ATOM 925 C C . ILE A 1 111 ? 8.869 -0.074 -2.627 1.00 95.50 111 ILE A C 1
ATOM 927 O O . ILE A 1 111 ? 10.050 -0.387 -2.594 1.00 95.50 111 ILE A O 1
ATOM 931 N N . ILE A 1 112 ? 8.481 1.205 -2.572 1.00 94.81 112 ILE A N 1
ATOM 932 C CA . ILE A 1 112 ? 9.442 2.325 -2.533 1.00 94.81 112 ILE A CA 1
ATOM 933 C C . ILE A 1 112 ? 10.227 2.362 -1.217 1.00 94.81 112 ILE A C 1
ATOM 935 O O . ILE A 1 112 ? 11.426 2.641 -1.227 1.00 94.81 112 ILE A O 1
ATOM 939 N N . LEU A 1 113 ? 9.549 2.127 -0.089 1.00 91.88 113 LEU A N 1
ATOM 940 C CA . LEU A 1 113 ? 10.146 2.197 1.244 1.00 91.88 113 LEU A CA 1
ATOM 941 C C . LEU A 1 113 ? 11.267 1.169 1.398 1.00 91.88 113 LEU A C 1
ATOM 943 O O . LEU A 1 113 ? 12.341 1.516 1.872 1.00 91.88 113 LEU A O 1
ATOM 947 N N . TYR A 1 114 ? 11.015 -0.067 0.970 1.00 91.19 114 TYR A N 1
ATOM 948 C CA . TYR A 1 114 ? 11.959 -1.169 1.116 1.00 91.19 114 TYR A CA 1
ATOM 949 C C . TYR A 1 114 ? 12.799 -1.432 -0.141 1.00 91.19 114 TYR A C 1
ATOM 951 O O . TYR A 1 114 ? 13.493 -2.445 -0.207 1.00 91.19 114 TYR A O 1
ATOM 959 N N . PHE A 1 115 ? 12.742 -0.557 -1.150 1.00 92.56 115 PHE A N 1
ATOM 960 C CA . PHE A 1 115 ? 13.619 -0.671 -2.308 1.00 92.56 115 PHE A CA 1
ATOM 961 C C . PHE A 1 115 ? 15.079 -0.436 -1.885 1.00 92.56 115 PHE A C 1
ATOM 963 O O . PHE A 1 115 ? 15.377 0.642 -1.351 1.00 92.56 115 PHE A O 1
ATOM 970 N N . PRO A 1 116 ? 16.009 -1.371 -2.148 1.00 89.88 116 PRO A N 1
ATOM 971 C CA . PRO A 1 116 ? 17.405 -1.165 -1.797 1.00 89.88 116 PRO A CA 1
ATOM 972 C C . PRO A 1 116 ? 18.045 -0.171 -2.779 1.00 89.88 116 PRO A C 1
ATOM 974 O O . PRO A 1 116 ? 18.224 -0.464 -3.956 1.00 89.88 116 PRO A O 1
ATOM 977 N N . GLY A 1 117 ? 18.411 1.019 -2.306 1.00 87.56 117 GLY A N 1
ATOM 978 C CA . GLY A 1 117 ? 19.109 2.069 -3.059 1.00 87.56 117 GLY A CA 1
ATOM 979 C C . GLY A 1 117 ? 20.378 1.590 -3.770 1.00 87.56 117 GLY A C 1
ATOM 980 O O . GLY A 1 117 ? 20.645 2.032 -4.886 1.00 87.56 117 GLY A O 1
ATOM 981 N N . ARG A 1 118 ? 21.083 0.589 -3.228 1.00 88.00 118 ARG A N 1
ATOM 982 C CA . ARG A 1 118 ? 22.194 -0.114 -3.905 1.00 88.00 118 ARG A CA 1
ATOM 983 C C . ARG A 1 118 ? 21.851 -0.697 -5.293 1.00 88.00 118 ARG A C 1
ATOM 985 O O . ARG A 1 118 ? 22.755 -0.884 -6.110 1.00 88.00 118 ARG A O 1
ATOM 992 N N . PHE A 1 119 ? 20.571 -0.937 -5.605 1.00 89.19 119 PHE A N 1
ATOM 993 C CA . PHE A 1 119 ? 20.121 -1.314 -6.956 1.00 89.19 119 PHE A CA 1
ATOM 994 C C . PHE A 1 119 ? 20.336 -0.187 -7.968 1.00 89.19 119 PHE A C 1
ATOM 996 O O . PHE A 1 119 ? 20.654 -0.460 -9.119 1.00 89.19 119 PHE A O 1
ATOM 1003 N N . LEU A 1 120 ? 20.231 1.079 -7.548 1.00 89.56 120 LEU A N 1
ATOM 1004 C CA . LEU A 1 120 ? 20.426 2.247 -8.419 1.00 89.56 120 LEU A CA 1
ATOM 1005 C C . LEU A 1 120 ? 21.868 2.395 -8.914 1.00 89.56 120 LEU A C 1
ATOM 1007 O O . LEU A 1 120 ? 22.127 3.160 -9.839 1.00 89.56 120 LEU A O 1
ATOM 1011 N N . VAL A 1 121 ? 22.810 1.698 -8.276 1.00 85.88 121 VAL A N 1
ATOM 1012 C CA . VAL A 1 121 ? 24.238 1.717 -8.612 1.00 85.88 121 VAL A CA 1
ATOM 1013 C C . VAL A 1 121 ? 24.772 0.327 -8.971 1.00 85.88 121 VAL A C 1
ATOM 1015 O O . VAL A 1 121 ? 25.985 0.149 -9.044 1.00 85.88 121 VAL A O 1
ATOM 1018 N N . ASN A 1 122 ? 23.886 -0.652 -9.205 1.00 85.06 122 ASN A N 1
ATOM 1019 C CA . ASN A 1 122 ? 24.228 -2.043 -9.536 1.00 85.06 122 ASN A CA 1
ATOM 1020 C C . ASN A 1 122 ? 25.185 -2.716 -8.526 1.00 85.06 122 ASN A C 1
ATOM 1022 O O . ASN A 1 122 ? 26.067 -3.481 -8.914 1.00 85.06 122 ASN A O 1
ATOM 1026 N N . LYS A 1 123 ? 25.024 -2.437 -7.224 1.00 87.56 123 LYS A N 1
ATOM 1027 C CA . LYS A 1 123 ? 25.832 -3.017 -6.128 1.00 87.56 123 LYS A CA 1
ATOM 1028 C C . LYS A 1 123 ? 24.989 -3.832 -5.139 1.00 87.56 123 LYS A C 1
ATOM 1030 O O . LYS A 1 123 ? 25.195 -3.750 -3.932 1.00 87.56 123 LYS A O 1
ATOM 1035 N N . PHE A 1 124 ? 24.004 -4.577 -5.630 1.00 88.62 124 PHE A N 1
ATOM 1036 C CA . PHE A 1 124 ? 23.120 -5.386 -4.789 1.00 88.62 124 PHE A CA 1
ATOM 1037 C C . PHE A 1 124 ? 23.606 -6.834 -4.651 1.00 88.62 124 PHE A C 1
ATOM 1039 O O . PHE A 1 124 ? 24.282 -7.368 -5.530 1.00 88.62 124 PHE A O 1
ATOM 1046 N N . SER A 1 125 ? 23.264 -7.464 -3.529 1.00 90.44 125 SER A N 1
ATOM 1047 C CA . SER A 1 125 ? 23.516 -8.882 -3.268 1.00 90.44 125 SER A CA 1
ATOM 1048 C C . SER A 1 125 ? 22.322 -9.754 -3.682 1.00 90.44 125 SER A C 1
ATOM 1050 O O . SER A 1 125 ? 21.216 -9.263 -3.910 1.00 90.44 125 SER A O 1
ATOM 1052 N N . LYS A 1 126 ? 22.519 -11.079 -3.723 1.00 88.81 126 LYS A N 1
ATOM 1053 C CA . LYS A 1 126 ? 21.420 -12.043 -3.939 1.00 88.81 126 LYS A CA 1
ATOM 1054 C C . LYS A 1 126 ? 20.363 -12.004 -2.832 1.00 88.81 126 LYS A C 1
ATOM 1056 O O . LYS A 1 126 ? 19.201 -12.324 -3.082 1.00 88.81 126 LYS A O 1
ATOM 1061 N N . GLU A 1 127 ? 20.772 -11.651 -1.617 1.00 87.81 127 GLU A N 1
ATOM 1062 C CA . GLU A 1 127 ? 19.868 -11.485 -0.482 1.00 87.81 127 GLU A CA 1
ATOM 1063 C C . GLU A 1 127 ? 18.953 -10.284 -0.717 1.00 87.81 127 GLU A C 1
ATOM 1065 O O . GLU A 1 127 ? 17.739 -10.446 -0.688 1.00 87.81 127 GLU A O 1
ATOM 1070 N N . ASP A 1 128 ? 19.514 -9.134 -1.112 1.00 88.81 128 ASP A N 1
ATOM 1071 C CA . ASP A 1 128 ? 18.725 -7.936 -1.426 1.00 88.81 128 ASP A CA 1
ATOM 1072 C C . ASP A 1 128 ? 17.701 -8.188 -2.545 1.00 88.81 128 ASP A C 1
ATOM 1074 O O . ASP A 1 128 ? 16.573 -7.699 -2.498 1.00 88.81 128 ASP A O 1
ATOM 1078 N N . GLU A 1 129 ? 18.080 -8.977 -3.552 1.00 92.38 129 GLU A N 1
ATOM 1079 C CA . GLU A 1 129 ? 17.182 -9.383 -4.634 1.00 92.38 129 GLU A CA 1
ATOM 1080 C C . GLU A 1 129 ? 16.059 -10.309 -4.156 1.00 92.38 129 GLU A C 1
ATOM 1082 O O . GLU A 1 129 ? 14.904 -10.164 -4.561 1.00 92.38 129 GLU A O 1
ATOM 1087 N N . THR A 1 130 ? 16.371 -11.266 -3.288 1.00 91.38 130 THR A N 1
ATOM 1088 C CA . THR A 1 130 ? 15.378 -12.192 -2.723 1.00 91.38 130 THR A CA 1
ATOM 1089 C C . THR A 1 130 ? 14.392 -11.451 -1.824 1.00 91.38 130 THR A C 1
ATOM 1091 O O . THR A 1 130 ? 13.178 -11.620 -1.955 1.00 91.38 130 THR A O 1
ATOM 1094 N N . ASP A 1 131 ? 14.913 -10.562 -0.989 1.00 89.31 131 ASP A N 1
ATOM 1095 C CA . ASP A 1 131 ? 14.169 -9.655 -0.127 1.00 89.31 131 ASP A CA 1
ATOM 1096 C C . ASP A 1 131 ? 13.213 -8.763 -0.922 1.00 89.31 131 ASP A C 1
ATOM 1098 O O . ASP A 1 131 ? 12.020 -8.665 -0.613 1.00 89.31 131 ASP A O 1
ATOM 1102 N N . PHE A 1 132 ? 13.708 -8.136 -1.991 1.00 93.31 132 PHE A N 1
ATOM 1103 C CA . PHE A 1 132 ? 12.876 -7.268 -2.811 1.00 93.31 132 PHE A CA 1
ATOM 1104 C C . PHE A 1 132 ? 11.795 -8.050 -3.566 1.00 93.31 132 PHE A C 1
ATOM 1106 O O . PHE A 1 132 ? 10.629 -7.645 -3.564 1.00 93.31 132 PHE A O 1
ATOM 1113 N N . ARG A 1 133 ? 12.120 -9.226 -4.119 1.00 95.50 133 ARG A N 1
ATOM 1114 C CA . ARG A 1 133 ? 11.119 -10.118 -4.734 1.00 95.50 133 ARG A CA 1
ATOM 1115 C C . ARG A 1 133 ? 10.047 -10.565 -3.742 1.00 95.50 133 ARG A C 1
ATOM 1117 O O . ARG A 1 133 ? 8.871 -10.620 -4.104 1.00 95.50 133 ARG A O 1
ATOM 1124 N N . TYR A 1 134 ? 10.400 -10.787 -2.476 1.00 93.50 134 TYR A N 1
ATOM 1125 C CA . TYR A 1 134 ? 9.425 -11.075 -1.422 1.00 93.50 134 TYR A CA 1
ATOM 1126 C C . TYR A 1 134 ? 8.428 -9.922 -1.212 1.00 93.50 134 TYR A C 1
ATOM 1128 O O . TYR A 1 134 ? 7.218 -10.157 -1.115 1.00 93.50 134 TYR A O 1
ATOM 1136 N N . ILE A 1 135 ? 8.896 -8.669 -1.209 1.00 93.69 135 ILE A N 1
ATOM 1137 C CA . ILE A 1 135 ? 8.033 -7.477 -1.110 1.00 93.69 135 ILE A CA 1
ATOM 1138 C C . ILE A 1 135 ? 7.105 -7.356 -2.324 1.00 93.69 135 ILE A C 1
ATOM 1140 O O . ILE A 1 135 ? 5.907 -7.081 -2.167 1.00 93.69 135 ILE A O 1
ATOM 1144 N N . LEU A 1 136 ? 7.635 -7.584 -3.529 1.00 97.00 136 LEU A N 1
ATOM 1145 C CA . LEU A 1 136 ? 6.859 -7.569 -4.770 1.00 97.00 136 LEU A CA 1
ATOM 1146 C C . LEU A 1 136 ? 5.756 -8.633 -4.743 1.00 97.00 136 LEU A C 1
ATOM 1148 O O . LEU A 1 136 ? 4.584 -8.310 -4.949 1.00 97.00 136 LEU A O 1
ATOM 1152 N N . ALA A 1 137 ? 6.101 -9.868 -4.378 1.00 96.69 137 ALA A N 1
ATOM 1153 C CA . ALA A 1 137 ? 5.148 -10.965 -4.269 1.00 96.69 137 ALA A CA 1
ATOM 1154 C C . ALA A 1 137 ? 4.041 -10.679 -3.248 1.00 96.69 137 ALA A C 1
ATOM 1156 O O . ALA A 1 137 ? 2.857 -10.827 -3.557 1.00 96.69 137 ALA A O 1
ATOM 1157 N N . ARG A 1 138 ? 4.386 -10.185 -2.049 1.00 94.00 138 ARG A N 1
ATOM 1158 C CA . ARG A 1 138 ? 3.385 -9.756 -1.052 1.00 94.00 138 ARG A CA 1
ATOM 1159 C C . ARG A 1 138 ? 2.439 -8.689 -1.601 1.00 94.00 138 ARG A C 1
ATOM 1161 O O . ARG A 1 138 ? 1.255 -8.717 -1.279 1.00 94.00 138 ARG A O 1
ATOM 1168 N N . SER A 1 139 ? 2.951 -7.762 -2.406 1.00 95.75 139 SER A N 1
ATOM 1169 C CA . SER A 1 139 ? 2.160 -6.673 -2.982 1.00 95.75 139 SER A CA 1
ATOM 1170 C C . SER A 1 139 ? 1.148 -7.183 -4.013 1.00 95.75 139 SER A C 1
ATOM 1172 O O . SER A 1 139 ? -0.006 -6.758 -3.993 1.00 95.75 139 SER A O 1
ATOM 1174 N N . VAL A 1 140 ? 1.543 -8.132 -4.867 1.00 96.81 140 VAL A N 1
ATOM 1175 C CA . VAL A 1 140 ? 0.659 -8.744 -5.879 1.00 96.81 140 VAL A CA 1
ATOM 1176 C C . VAL A 1 140 ? -0.408 -9.627 -5.239 1.00 96.81 140 VAL A C 1
ATOM 1178 O O . VAL A 1 140 ? -1.563 -9.599 -5.659 1.00 96.81 140 VAL A O 1
ATOM 1181 N N . LEU A 1 141 ? -0.067 -10.349 -4.171 1.00 96.19 141 LEU A N 1
ATOM 1182 C CA . LEU A 1 141 ? -1.013 -11.199 -3.439 1.00 96.19 141 LEU A CA 1
ATOM 1183 C C . LEU A 1 141 ? -2.182 -10.417 -2.807 1.00 96.19 141 LEU A C 1
ATOM 1185 O O . LEU A 1 141 ? -3.210 -11.006 -2.458 1.00 96.19 141 LEU A O 1
ATOM 1189 N N . ASP A 1 142 ? -2.075 -9.091 -2.698 1.00 95.56 142 ASP A N 1
ATOM 1190 C CA . ASP A 1 142 ? -3.178 -8.221 -2.283 1.00 95.56 142 ASP A CA 1
ATOM 1191 C C . ASP A 1 142 ? -4.087 -7.738 -3.414 1.00 95.56 142 ASP A C 1
ATOM 1193 O O . ASP A 1 142 ? -5.167 -7.211 -3.134 1.00 95.56 142 ASP A O 1
ATOM 1197 N N . ILE A 1 143 ? -3.723 -7.958 -4.679 1.00 97.69 143 ILE A N 1
ATOM 1198 C CA . ILE A 1 143 ? -4.605 -7.661 -5.813 1.00 97.69 143 ILE A CA 1
ATOM 1199 C C . ILE A 1 143 ? -5.908 -8.476 -5.714 1.00 97.69 143 ILE A C 1
ATOM 1201 O O . ILE A 1 143 ? -6.975 -7.866 -5.780 1.00 97.69 143 ILE A O 1
ATOM 1205 N N . PRO A 1 144 ? -5.899 -9.794 -5.422 1.00 97.88 144 PRO A N 1
ATOM 1206 C CA . PRO A 1 144 ? -7.132 -10.520 -5.119 1.00 97.88 144 PRO A CA 1
ATOM 1207 C C . PRO A 1 144 ? -7.925 -9.950 -3.934 1.00 97.88 144 PRO A C 1
ATOM 1209 O O . PRO A 1 144 ? -9.151 -9.899 -4.004 1.00 97.88 144 PRO A O 1
ATOM 1212 N N . THR A 1 145 ? -7.254 -9.495 -2.860 1.00 96.44 145 THR A N 1
ATOM 1213 C CA . THR A 1 145 ? -7.920 -8.828 -1.714 1.00 96.44 145 THR A CA 1
ATOM 1214 C C . THR A 1 145 ? -8.698 -7.607 -2.193 1.00 96.44 145 THR A C 1
ATOM 1216 O O . THR A 1 145 ? -9.773 -7.299 -1.686 1.00 96.44 145 THR A O 1
ATOM 1219 N N . TRP A 1 146 ? -8.125 -6.897 -3.164 1.00 97.19 146 TRP A N 1
ATOM 1220 C CA . TRP A 1 146 ? -8.662 -5.665 -3.706 1.00 97.19 146 TRP A CA 1
ATOM 1221 C C . TRP A 1 146 ? -9.826 -5.888 -4.675 1.00 97.19 146 TRP A C 1
ATOM 1223 O O . TRP A 1 146 ? -10.827 -5.178 -4.588 1.00 97.19 146 TRP A O 1
ATOM 1233 N N . LEU A 1 147 ? -9.699 -6.849 -5.594 1.00 98.12 147 LEU A N 1
ATOM 1234 C CA . LEU A 1 147 ? -10.597 -6.987 -6.743 1.00 98.12 147 LEU A CA 1
ATOM 1235 C C . LEU A 1 147 ? -11.821 -7.870 -6.478 1.00 98.12 147 LEU A C 1
ATOM 1237 O O . LEU A 1 147 ? -12.916 -7.507 -6.909 1.00 98.12 147 LEU A O 1
ATOM 1241 N N . LEU A 1 148 ? -11.672 -8.967 -5.727 1.00 98.12 148 LEU A N 1
ATOM 1242 C CA . LEU A 1 148 ? -12.781 -9.881 -5.407 1.00 98.12 148 LEU A CA 1
ATOM 1243 C C . LEU A 1 148 ? -13.987 -9.185 -4.741 1.00 98.12 148 LEU A C 1
ATOM 1245 O O . LEU A 1 148 ? -15.128 -9.482 -5.099 1.00 98.12 148 LEU A O 1
ATOM 1249 N N . PRO A 1 149 ? -13.808 -8.197 -3.843 1.00 97.31 149 PRO A N 1
ATOM 1250 C CA . PRO A 1 149 ? -14.951 -7.490 -3.270 1.00 97.31 149 PRO A CA 1
ATOM 1251 C C . PRO A 1 149 ? -15.800 -6.751 -4.317 1.00 97.31 149 PRO A C 1
ATOM 1253 O O . PRO A 1 149 ? -17.015 -6.650 -4.154 1.00 97.31 149 PRO A O 1
ATOM 1256 N N . TYR A 1 150 ? -15.210 -6.282 -5.424 1.00 96.88 150 TYR A N 1
ATOM 1257 C CA . TYR A 1 150 ? -15.949 -5.623 -6.513 1.00 96.88 150 TYR A CA 1
ATOM 1258 C C . TYR A 1 150 ? -16.772 -6.587 -7.376 1.00 96.88 150 TYR A C 1
ATOM 1260 O O . TYR A 1 150 ? -17.667 -6.128 -8.099 1.00 96.88 150 TYR A O 1
ATOM 1268 N N . THR A 1 151 ? -16.503 -7.890 -7.268 1.00 96.69 151 THR A N 1
ATOM 1269 C CA . THR A 1 151 ? -17.317 -8.975 -7.834 1.00 96.69 151 THR A CA 1
ATOM 1270 C C . THR A 1 151 ? -18.246 -9.614 -6.799 1.00 96.69 151 THR A C 1
ATOM 1272 O O . THR A 1 151 ? -18.967 -10.548 -7.115 1.00 96.69 151 THR A O 1
ATOM 1275 N N . GLY A 1 152 ? -18.301 -9.074 -5.575 1.00 96.12 152 GLY A N 1
ATOM 1276 C CA . GLY A 1 152 ? -19.203 -9.545 -4.520 1.00 96.12 152 GLY A CA 1
ATOM 1277 C C . GLY A 1 152 ? -18.623 -10.645 -3.629 1.00 96.12 152 GLY A C 1
ATOM 1278 O O . GLY A 1 152 ? -19.338 -11.160 -2.772 1.00 96.12 152 GLY A O 1
ATOM 1279 N N . HIS A 1 153 ? -17.336 -10.970 -3.768 1.00 97.44 153 HIS A N 1
ATOM 1280 C CA . HIS A 1 153 ? -16.692 -12.038 -3.009 1.00 97.44 153 HIS A CA 1
ATOM 1281 C C . HIS A 1 153 ? -15.760 -11.478 -1.927 1.00 97.44 153 HIS A C 1
ATOM 1283 O O . HIS A 1 153 ? -14.808 -10.749 -2.202 1.00 97.44 153 HIS A O 1
ATOM 1289 N N . LEU A 1 154 ? -16.017 -11.849 -0.671 1.00 96.88 154 LEU A N 1
ATOM 1290 C CA . LEU A 1 154 ? -15.115 -11.602 0.454 1.00 96.88 154 LEU A CA 1
ATOM 1291 C C . LEU A 1 154 ? -14.568 -12.948 0.931 1.00 96.88 154 LEU A C 1
ATOM 1293 O O . LEU A 1 154 ? -15.328 -13.790 1.404 1.00 96.88 154 LEU A O 1
ATOM 1297 N N . ILE A 1 155 ? -13.257 -13.156 0.799 1.00 96.88 155 ILE A N 1
ATOM 1298 C CA . ILE A 1 155 ? -12.605 -14.444 1.074 1.00 96.88 155 ILE A CA 1
ATOM 1299 C C . ILE A 1 155 ? -11.374 -14.215 1.952 1.00 96.88 155 ILE A C 1
ATOM 1301 O O . ILE A 1 155 ? -10.531 -13.367 1.651 1.00 96.88 155 ILE A O 1
ATOM 1305 N N . CYS A 1 156 ? -11.280 -14.973 3.046 1.00 95.38 156 CYS A N 1
ATOM 1306 C CA . CYS A 1 156 ? -10.179 -14.885 4.002 1.00 95.38 156 CYS A CA 1
ATOM 1307 C C . CYS A 1 156 ? -8.941 -15.633 3.510 1.00 95.38 156 CYS A C 1
ATOM 1309 O O . CYS A 1 156 ? -9.040 -16.784 3.089 1.00 95.38 156 CYS A O 1
ATOM 1311 N N . GLY A 1 157 ? -7.769 -15.022 3.679 1.00 93.50 157 GLY A N 1
ATOM 1312 C CA . GLY A 1 157 ? -6.472 -15.632 3.406 1.00 93.50 157 GLY A CA 1
ATOM 1313 C C . GLY A 1 157 ? -6.067 -15.612 1.930 1.00 93.50 157 GLY A C 1
ATOM 1314 O O . GLY A 1 157 ? -6.887 -15.740 1.025 1.00 93.50 157 GLY A O 1
ATOM 1315 N N . PHE A 1 158 ? -4.760 -15.468 1.687 1.00 93.62 158 PHE A N 1
ATOM 1316 C CA . PHE A 1 158 ? -4.203 -15.395 0.333 1.00 93.62 158 PHE A CA 1
ATOM 1317 C C . PHE A 1 158 ? -4.480 -16.658 -0.488 1.00 93.62 158 PHE A C 1
ATOM 1319 O O . PHE A 1 158 ? -5.018 -16.549 -1.582 1.00 93.62 158 PHE A O 1
ATOM 1326 N N . LYS A 1 159 ? -4.170 -17.847 0.046 1.00 94.81 159 LYS A N 1
ATOM 1327 C CA . LYS A 1 159 ? -4.327 -19.109 -0.694 1.00 94.81 159 LYS A CA 1
ATOM 1328 C C . LYS A 1 159 ? -5.773 -19.364 -1.115 1.00 94.81 159 LYS A C 1
ATOM 1330 O O . LYS A 1 159 ? -6.012 -19.625 -2.282 1.00 94.81 159 LYS A O 1
ATOM 1335 N N . ASN A 1 160 ? -6.726 -19.177 -0.205 1.00 97.31 160 ASN A N 1
ATOM 1336 C CA . ASN A 1 160 ? -8.145 -19.366 -0.515 1.00 97.31 160 ASN A CA 1
ATOM 1337 C C . ASN A 1 160 ? -8.629 -18.399 -1.605 1.00 97.31 160 ASN A C 1
ATOM 1339 O O . ASN A 1 160 ? -9.454 -18.770 -2.428 1.00 97.31 160 ASN A O 1
ATOM 1343 N N . ARG A 1 161 ? -8.118 -17.159 -1.626 1.00 97.94 161 ARG A N 1
ATOM 1344 C CA . ARG A 1 161 ? -8.423 -16.196 -2.695 1.00 97.94 161 ARG A CA 1
ATOM 1345 C C . ARG A 1 161 ? -7.867 -16.639 -4.043 1.00 97.94 161 ARG A C 1
ATOM 1347 O O . ARG A 1 161 ? -8.554 -16.478 -5.041 1.00 97.94 161 ARG A O 1
ATOM 1354 N N . ILE A 1 162 ? -6.650 -17.176 -4.067 1.00 97.81 162 ILE A N 1
ATOM 1355 C CA . ILE A 1 162 ? -6.026 -17.708 -5.287 1.00 97.81 162 ILE A CA 1
ATOM 1356 C C . ILE A 1 162 ? -6.823 -18.907 -5.807 1.00 97.81 162 ILE A C 1
ATOM 1358 O O . ILE A 1 162 ? -7.210 -18.916 -6.970 1.00 97.81 162 ILE A O 1
ATOM 1362 N N . ASP A 1 163 ? -7.137 -19.860 -4.929 1.00 98.31 163 ASP A N 1
ATOM 1363 C CA . ASP A 1 163 ? -7.884 -21.074 -5.280 1.00 98.31 163 ASP A CA 1
ATOM 1364 C C . ASP A 1 163 ? -9.262 -20.737 -5.832 1.00 98.31 163 ASP A C 1
ATOM 1366 O O . ASP A 1 163 ? -9.632 -21.189 -6.912 1.00 98.31 163 ASP A O 1
ATOM 1370 N N . PHE A 1 164 ? -9.967 -19.830 -5.155 1.00 98.56 164 PHE A N 1
ATOM 1371 C CA . PHE A 1 164 ? -11.252 -19.341 -5.623 1.00 98.56 164 PHE A CA 1
ATOM 1372 C C . PHE A 1 164 ? -11.167 -18.698 -7.012 1.00 98.56 164 PHE A C 1
ATOM 1374 O O . PHE A 1 164 ? -12.047 -18.917 -7.840 1.00 98.56 164 PHE A O 1
ATOM 1381 N N . ILE A 1 165 ? -10.122 -17.909 -7.284 1.00 98.31 165 ILE A N 1
ATOM 1382 C CA . ILE A 1 165 ? -9.945 -17.286 -8.598 1.00 98.31 165 ILE A CA 1
ATOM 1383 C C . ILE A 1 165 ? -9.737 -18.348 -9.676 1.00 98.31 165 ILE A C 1
ATOM 1385 O O . ILE A 1 165 ? -10.356 -18.243 -10.729 1.00 98.31 165 ILE A O 1
ATOM 1389 N N . HIS A 1 166 ? -8.905 -19.360 -9.433 1.00 98.06 166 HIS A N 1
ATOM 1390 C CA . HIS A 1 166 ? -8.684 -20.441 -10.399 1.00 98.06 166 HIS A CA 1
ATOM 1391 C C . HIS A 1 166 ? -9.963 -21.222 -10.698 1.00 98.06 166 HIS A C 1
ATOM 1393 O O . HIS A 1 166 ? -10.261 -21.482 -11.863 1.00 98.06 166 HIS A O 1
ATOM 1399 N N . GLU A 1 167 ? -10.734 -21.546 -9.659 1.00 98.25 167 GLU A N 1
ATOM 1400 C CA . GLU A 1 167 ? -11.988 -22.300 -9.768 1.00 98.25 167 GLU A CA 1
ATOM 1401 C C . GLU A 1 167 ? -13.109 -21.513 -10.464 1.00 98.25 167 GLU A C 1
ATOM 1403 O O . GLU A 1 167 ? -13.945 -22.114 -11.131 1.00 98.25 167 GLU A O 1
ATOM 1408 N N . ASN A 1 168 ? -13.123 -20.180 -10.337 1.00 98.19 168 ASN A N 1
ATOM 1409 C CA . ASN A 1 168 ? -14.240 -19.329 -10.772 1.00 98.19 168 ASN A CA 1
ATOM 1410 C C . ASN A 1 168 ? -13.818 -18.271 -11.809 1.00 98.19 168 ASN A C 1
ATOM 1412 O O . ASN A 1 168 ? -14.501 -17.264 -11.984 1.00 98.19 168 ASN A O 1
ATOM 1416 N N . LYS A 1 169 ? -12.679 -18.447 -12.494 1.00 96.31 169 LYS A N 1
ATOM 1417 C CA . LYS A 1 169 ? -12.094 -17.412 -13.374 1.00 96.31 169 LYS A CA 1
ATOM 1418 C C . LYS A 1 169 ? -13.035 -16.918 -14.476 1.00 96.31 169 LYS A C 1
ATOM 1420 O O . LYS A 1 169 ? -12.919 -15.770 -14.890 1.00 96.31 169 LYS A O 1
ATOM 1425 N N . GLU A 1 170 ? -13.940 -17.775 -14.948 1.00 95.94 170 GLU A N 1
ATOM 1426 C CA . GLU A 1 170 ? -14.901 -17.452 -16.010 1.00 95.94 170 GLU A CA 1
ATOM 1427 C C . GLU A 1 170 ? -16.000 -16.491 -15.528 1.00 95.94 170 GLU A C 1
ATOM 1429 O O . GLU A 1 170 ? -16.487 -15.679 -16.311 1.00 95.94 170 GLU A O 1
ATOM 1434 N N . ASP A 1 171 ? -16.314 -16.508 -14.229 1.00 95.81 171 ASP A N 1
ATOM 1435 C CA . ASP A 1 171 ? -17.338 -15.660 -13.605 1.00 95.81 171 ASP A CA 1
ATOM 1436 C C . ASP A 1 171 ? -16.777 -14.322 -13.084 1.00 95.81 171 ASP A C 1
ATOM 1438 O O . ASP A 1 171 ? -17.521 -13.425 -12.673 1.00 95.81 171 ASP A O 1
ATOM 1442 N N . LEU A 1 172 ? -15.451 -14.162 -13.087 1.00 97.75 172 LEU A N 1
ATOM 1443 C CA . LEU A 1 172 ? -14.762 -13.000 -12.532 1.00 97.75 172 LEU A CA 1
ATOM 1444 C C . LEU A 1 172 ? -14.405 -11.988 -13.626 1.00 97.75 172 LEU A C 1
ATOM 1446 O O . LEU A 1 172 ? -13.358 -12.073 -14.264 1.00 97.75 172 LEU A O 1
ATOM 1450 N N . ASP A 1 173 ? -15.245 -10.962 -13.791 1.00 96.31 173 ASP A N 1
ATOM 1451 C CA . ASP A 1 173 ? -15.094 -9.935 -14.837 1.00 96.31 173 ASP A CA 1
ATOM 1452 C C . ASP A 1 173 ? -13.743 -9.190 -14.807 1.00 96.31 173 ASP A C 1
ATOM 1454 O O . ASP A 1 173 ? -13.246 -8.769 -15.851 1.00 96.31 173 ASP A O 1
ATOM 1458 N N . PHE A 1 174 ? -13.096 -9.050 -13.646 1.00 96.94 174 PHE A N 1
ATOM 1459 C CA . PHE A 1 174 ? -11.776 -8.418 -13.558 1.00 96.94 174 PHE A CA 1
ATOM 1460 C C . PHE A 1 174 ? -10.662 -9.230 -14.226 1.00 96.94 174 PHE A C 1
ATOM 1462 O O . PHE A 1 174 ? -9.620 -8.656 -14.545 1.00 96.94 174 PHE A O 1
ATOM 1469 N N . ILE A 1 175 ? -10.846 -10.535 -14.453 1.00 97.62 175 ILE A N 1
ATOM 1470 C CA . ILE A 1 175 ? -9.827 -11.381 -15.087 1.00 97.62 175 ILE A CA 1
ATOM 1471 C C . ILE A 1 175 ? -9.534 -10.893 -16.503 1.00 97.62 175 ILE A C 1
ATOM 1473 O O . ILE A 1 175 ? -8.371 -10.826 -16.888 1.00 97.62 175 ILE A O 1
ATOM 1477 N N . SER A 1 176 ? -10.547 -10.427 -17.241 1.00 96.38 176 SER A N 1
ATOM 1478 C CA . SER A 1 176 ? -10.355 -9.886 -18.594 1.00 96.38 176 SER A CA 1
ATOM 1479 C C . SER A 1 176 ? -9.608 -8.546 -18.627 1.00 96.38 176 SER A C 1
ATOM 1481 O O . SER A 1 176 ? -9.222 -8.085 -19.699 1.00 96.38 176 SER A O 1
ATOM 1483 N N . TRP A 1 177 ? -9.452 -7.877 -17.480 1.00 96.88 177 TRP A N 1
ATOM 1484 C CA . TRP A 1 177 ? -8.676 -6.637 -17.354 1.00 96.88 177 TRP A CA 1
ATOM 1485 C C . TRP A 1 177 ? -7.205 -6.905 -17.051 1.00 96.88 177 TRP A C 1
ATOM 1487 O O . TRP A 1 177 ? -6.366 -6.018 -17.228 1.00 96.88 177 TRP A O 1
ATOM 1497 N N . LEU A 1 178 ? -6.893 -8.102 -16.562 1.00 97.62 178 LEU A N 1
ATOM 1498 C CA . LEU A 1 178 ? -5.549 -8.491 -16.184 1.00 97.62 178 LEU A CA 1
ATOM 1499 C C . LEU A 1 178 ? -4.852 -9.200 -17.356 1.00 97.62 178 LEU A C 1
ATOM 1501 O O . LEU A 1 178 ? -5.511 -9.791 -18.211 1.00 97.62 178 LEU A O 1
ATOM 1505 N N . PRO A 1 179 ? -3.514 -9.127 -17.438 1.00 97.50 179 PRO A N 1
ATOM 1506 C CA . PRO A 1 179 ? -2.765 -9.848 -18.461 1.00 97.50 179 PRO A CA 1
ATOM 1507 C C . PRO A 1 179 ? -2.974 -11.362 -18.361 1.00 97.50 179 PRO A C 1
ATOM 1509 O O . PRO A 1 179 ? -3.169 -11.891 -17.270 1.00 97.50 179 PRO A O 1
ATOM 1512 N N . SER A 1 180 ? -2.848 -12.077 -19.481 1.00 97.50 180 SER A N 1
ATOM 1513 C CA . SER A 1 180 ? -3.047 -13.534 -19.525 1.00 97.50 180 SER A CA 1
ATOM 1514 C C . SER A 1 180 ? -2.116 -14.316 -18.590 1.00 97.50 180 SER A C 1
ATOM 1516 O O . SER A 1 180 ? -2.495 -15.376 -18.113 1.00 97.50 180 SER A O 1
ATOM 1518 N N . TRP A 1 181 ? -0.929 -13.778 -18.294 1.00 98.00 181 TRP A N 1
ATOM 1519 C CA . TRP A 1 181 ? 0.045 -14.362 -17.363 1.00 98.00 181 TRP A CA 1
ATOM 1520 C C . TRP A 1 181 ? -0.273 -14.109 -15.881 1.00 98.00 181 TRP A C 1
ATOM 1522 O O . TRP A 1 181 ? 0.483 -14.541 -15.014 1.00 98.00 181 TRP A O 1
ATOM 1532 N N . PHE A 1 182 ? -1.337 -13.366 -15.556 1.00 98.31 182 PHE A N 1
ATOM 1533 C CA . PHE A 1 182 ? -1.609 -12.922 -14.186 1.00 98.31 182 PHE A CA 1
ATOM 1534 C C . PHE A 1 182 ? -1.780 -14.079 -13.196 1.00 98.31 182 PHE A C 1
ATOM 1536 O O . PHE A 1 182 ? -1.249 -13.996 -12.092 1.00 98.31 182 PHE A O 1
ATOM 1543 N N . LEU A 1 183 ? -2.511 -15.133 -13.571 1.00 98.06 183 LEU A N 1
ATOM 1544 C CA . LEU A 1 183 ? -2.778 -16.256 -12.666 1.00 98.06 183 LEU A CA 1
ATOM 1545 C C . LEU A 1 183 ? -1.507 -17.052 -12.364 1.00 98.06 183 LEU A C 1
ATOM 1547 O O . LEU A 1 183 ? -1.206 -17.271 -11.194 1.00 98.06 183 LEU A O 1
ATOM 1551 N N . ASP A 1 184 ? -0.713 -17.362 -13.389 1.00 98.00 184 ASP A N 1
ATOM 1552 C CA . ASP A 1 184 ? 0.578 -18.038 -13.220 1.00 98.00 184 ASP A CA 1
ATOM 1553 C C . ASP A 1 184 ? 1.523 -17.201 -12.343 1.00 98.00 184 ASP A C 1
ATOM 1555 O O . ASP A 1 184 ? 2.156 -17.702 -11.416 1.00 98.00 184 ASP A O 1
ATOM 1559 N N . PHE A 1 185 ? 1.554 -15.884 -12.571 1.00 98.25 185 PHE A N 1
ATOM 1560 C CA . PHE A 1 185 ? 2.351 -14.966 -11.762 1.00 98.25 185 PHE A CA 1
ATOM 1561 C C . PHE A 1 185 ? 1.867 -14.874 -10.307 1.00 98.25 185 PHE A C 1
ATOM 1563 O O . PHE A 1 185 ? 2.670 -14.719 -9.385 1.00 98.25 185 PHE A O 1
ATOM 1570 N N . LEU A 1 186 ? 0.558 -14.975 -10.071 1.00 97.62 186 LEU A N 1
ATOM 1571 C CA . LEU A 1 186 ? -0.013 -15.001 -8.728 1.00 97.62 186 LEU A CA 1
ATOM 1572 C C . LEU A 1 186 ? 0.395 -16.279 -7.975 1.00 97.62 186 LEU A C 1
ATOM 1574 O O . LEU A 1 186 ? 0.729 -16.204 -6.787 1.00 97.62 186 LEU A O 1
ATOM 1578 N N . ASP A 1 187 ? 0.425 -17.420 -8.667 1.00 97.38 187 ASP A N 1
ATOM 1579 C CA . ASP A 1 187 ? 0.901 -18.695 -8.125 1.00 97.38 187 ASP A CA 1
ATOM 1580 C C . ASP A 1 187 ? 2.399 -18.656 -7.812 1.00 97.38 187 ASP A C 1
ATOM 1582 O O . ASP A 1 187 ? 2.807 -19.050 -6.713 1.00 97.38 187 ASP A O 1
ATOM 1586 N N . GLU A 1 188 ? 3.214 -18.111 -8.719 1.00 97.31 188 GLU A N 1
ATOM 1587 C CA . GLU A 1 188 ? 4.638 -17.864 -8.482 1.00 97.31 188 GLU A CA 1
ATOM 1588 C C . GLU A 1 188 ? 4.841 -16.981 -7.243 1.00 97.31 188 GLU A C 1
ATOM 1590 O O . GLU A 1 188 ? 5.591 -17.339 -6.334 1.00 97.31 188 GLU A O 1
ATOM 1595 N N . CYS A 1 189 ? 4.116 -15.862 -7.139 1.00 97.31 189 CYS A N 1
ATOM 1596 C CA . CYS A 1 189 ? 4.183 -14.967 -5.984 1.00 97.31 189 CYS A CA 1
ATOM 1597 C C . CYS A 1 189 ? 3.781 -15.675 -4.680 1.00 97.31 189 CYS A C 1
ATOM 1599 O O . CYS A 1 189 ? 4.369 -15.422 -3.624 1.00 97.31 189 CYS A O 1
ATOM 1601 N N . TRP A 1 190 ? 2.804 -16.584 -4.721 1.00 96.12 190 TRP A N 1
ATOM 1602 C CA . TRP A 1 190 ? 2.447 -17.403 -3.564 1.00 96.12 190 TRP A CA 1
ATOM 1603 C C . TRP A 1 190 ? 3.572 -18.364 -3.169 1.00 96.12 190 TRP A C 1
ATOM 1605 O O . TRP A 1 190 ? 3.929 -18.426 -1.987 1.00 96.12 190 TRP A O 1
ATOM 1615 N N . GLN A 1 191 ? 4.171 -19.076 -4.129 1.00 94.56 191 GLN A N 1
ATOM 1616 C CA . GLN A 1 191 ? 5.315 -19.955 -3.862 1.00 94.56 191 GLN A CA 1
ATOM 1617 C C . GLN A 1 191 ? 6.512 -19.164 -3.332 1.00 94.56 191 GLN A C 1
ATOM 1619 O O . GLN A 1 191 ? 7.087 -19.548 -2.314 1.00 94.56 191 GLN A O 1
ATOM 1624 N N . GLY A 1 192 ? 6.827 -18.026 -3.946 1.00 93.62 192 GLY A N 1
ATOM 1625 C CA . GLY A 1 192 ? 7.873 -17.110 -3.516 1.00 93.62 192 GLY A CA 1
ATOM 1626 C C . GLY A 1 192 ? 7.643 -16.583 -2.107 1.00 93.62 192 GLY A C 1
ATOM 1627 O O . GLY A 1 192 ? 8.543 -16.630 -1.272 1.00 93.62 192 GLY A O 1
ATOM 1628 N N . LYS A 1 193 ? 6.408 -16.206 -1.762 1.00 92.06 193 LYS A N 1
ATOM 1629 C CA . LYS A 1 193 ? 6.070 -15.825 -0.387 1.00 92.06 193 LYS A CA 1
ATOM 1630 C C . LYS A 1 193 ? 6.286 -16.977 0.600 1.00 92.06 193 LYS A C 1
ATOM 1632 O O . LYS A 1 193 ? 6.677 -16.729 1.738 1.00 92.06 193 LYS A O 1
ATOM 1637 N N . MET A 1 194 ? 5.963 -18.211 0.223 1.00 90.44 194 MET A N 1
ATOM 1638 C CA . MET A 1 194 ? 5.999 -19.363 1.133 1.00 90.44 194 MET A CA 1
ATOM 1639 C C . MET A 1 194 ? 7.374 -20.026 1.246 1.00 90.44 194 MET A C 1
ATOM 1641 O O . MET A 1 194 ? 7.648 -20.644 2.269 1.00 90.44 194 MET A O 1
ATOM 1645 N N . LYS A 1 195 ? 8.206 -19.932 0.206 1.00 89.69 195 LYS A N 1
ATOM 1646 C CA . LYS A 1 195 ? 9.462 -20.687 0.070 1.00 89.69 195 LYS A CA 1
ATOM 1647 C C . LYS A 1 195 ? 10.675 -19.824 -0.284 1.00 89.69 195 LYS A C 1
ATOM 1649 O O . LYS A 1 195 ? 11.762 -20.380 -0.388 1.00 89.69 195 LYS A O 1
ATOM 1654 N N . LEU A 1 196 ? 10.495 -18.521 -0.520 1.00 88.00 196 LEU A N 1
ATOM 1655 C CA . LEU A 1 196 ? 11.530 -17.589 -0.999 1.00 88.00 196 LEU A CA 1
ATOM 1656 C C . LEU A 1 196 ? 12.192 -18.038 -2.309 1.00 88.00 196 LEU A C 1
ATOM 1658 O O . LEU A 1 196 ? 13.372 -17.799 -2.549 1.00 88.00 196 LEU A O 1
ATOM 1662 N N . ARG A 1 197 ? 11.421 -18.720 -3.161 1.00 88.31 197 ARG A N 1
ATOM 1663 C CA . ARG A 1 197 ? 11.851 -19.174 -4.485 1.00 88.31 197 ARG A CA 1
ATOM 1664 C C . ARG A 1 197 ? 11.006 -18.490 -5.541 1.00 88.31 197 ARG A C 1
ATOM 1666 O O . ARG A 1 197 ? 9.786 -18.620 -5.514 1.00 88.31 197 ARG A O 1
ATOM 1673 N N . PHE A 1 198 ? 11.679 -17.794 -6.441 1.00 93.88 198 PHE A N 1
ATOM 1674 C CA . PHE A 1 198 ? 11.083 -17.052 -7.542 1.00 93.88 198 PHE A CA 1
ATOM 1675 C C . PHE A 1 198 ? 11.697 -17.576 -8.835 1.00 93.88 198 PHE A C 1
ATOM 1677 O O . PHE A 1 198 ? 12.899 -17.863 -8.864 1.00 93.88 198 PHE A O 1
ATOM 1684 N N . GLU A 1 199 ? 10.868 -17.753 -9.854 1.00 93.62 199 GLU A N 1
ATOM 1685 C CA . GLU A 1 199 ? 11.306 -18.214 -11.171 1.00 93.62 199 GLU A CA 1
ATOM 1686 C C . GLU A 1 199 ? 11.821 -17.028 -11.983 1.00 93.62 199 GLU A C 1
ATOM 1688 O O . GLU A 1 199 ? 12.838 -17.134 -12.668 1.00 93.62 199 GLU A O 1
ATOM 1693 N N . GLU A 1 200 ? 11.166 -15.878 -11.833 1.00 94.75 200 GLU A N 1
ATOM 1694 C CA . GLU A 1 200 ? 11.530 -14.650 -12.517 1.00 94.75 200 GLU A CA 1
ATOM 1695 C C . GLU A 1 200 ? 12.603 -13.841 -11.776 1.00 94.75 200 GLU A C 1
ATOM 1697 O O . GLU A 1 200 ? 12.755 -13.861 -10.542 1.00 94.75 200 GLU A O 1
ATOM 1702 N N . ASP A 1 201 ? 13.369 -13.089 -12.567 1.00 94.12 201 ASP A N 1
ATOM 1703 C CA . ASP A 1 201 ? 14.254 -12.055 -12.052 1.00 94.12 201 ASP A CA 1
ATOM 1704 C C . ASP A 1 201 ? 13.437 -10.890 -11.471 1.00 94.12 201 ASP A C 1
ATOM 1706 O O . ASP A 1 201 ? 12.277 -10.651 -11.832 1.00 94.12 201 ASP A O 1
ATOM 1710 N N . PHE A 1 202 ? 14.045 -10.134 -10.556 1.00 94.62 202 PHE A N 1
ATOM 1711 C CA . PHE A 1 202 ? 13.324 -9.075 -9.852 1.00 94.62 202 PHE A CA 1
ATOM 1712 C C . PHE A 1 202 ? 12.785 -7.977 -10.783 1.00 94.62 202 PHE A C 1
ATOM 1714 O O . PHE A 1 202 ? 11.765 -7.367 -10.457 1.00 94.62 202 PHE A O 1
ATOM 1721 N N . LEU A 1 203 ? 13.450 -7.691 -11.910 1.00 96.12 203 LEU A N 1
ATOM 1722 C CA . LEU A 1 203 ? 13.066 -6.600 -12.803 1.00 96.12 203 LEU A CA 1
ATOM 1723 C C . LEU A 1 203 ? 11.815 -6.980 -13.598 1.00 96.12 203 LEU A C 1
ATOM 1725 O O . LEU A 1 203 ? 10.898 -6.162 -13.719 1.00 96.12 203 LEU A O 1
ATOM 1729 N N . THR A 1 204 ? 11.750 -8.227 -14.069 1.00 97.69 204 THR A N 1
ATOM 1730 C CA . THR A 1 204 ? 10.554 -8.803 -14.697 1.00 97.69 204 THR A CA 1
ATOM 1731 C C . THR A 1 204 ? 9.386 -8.849 -13.713 1.00 97.69 204 THR A C 1
ATOM 1733 O O . THR A 1 204 ? 8.304 -8.339 -14.022 1.00 97.69 204 THR A O 1
ATOM 1736 N N . MET A 1 205 ? 9.608 -9.344 -12.488 1.00 97.94 205 MET A N 1
ATOM 1737 C CA . MET A 1 205 ? 8.571 -9.334 -11.450 1.00 97.94 205 MET A CA 1
ATOM 1738 C C . MET A 1 205 ? 8.073 -7.914 -11.165 1.00 97.94 205 MET A C 1
ATOM 1740 O O . MET A 1 205 ? 6.868 -7.689 -11.047 1.00 97.94 205 MET A O 1
ATOM 1744 N N . TYR A 1 206 ? 8.983 -6.941 -11.056 1.00 98.12 206 TYR A N 1
ATOM 1745 C CA . TYR A 1 206 ? 8.629 -5.562 -10.733 1.00 98.12 206 TYR A CA 1
ATOM 1746 C C . TYR A 1 206 ? 7.756 -4.928 -11.821 1.00 98.12 206 TYR A C 1
ATOM 1748 O O . TYR A 1 206 ? 6.742 -4.299 -11.511 1.00 98.12 206 TYR A O 1
ATOM 1756 N N . ASP A 1 207 ? 8.092 -5.157 -13.090 1.00 98.38 207 ASP A N 1
ATOM 1757 C CA . ASP A 1 207 ? 7.269 -4.744 -14.226 1.00 98.38 207 ASP A CA 1
ATOM 1758 C C . ASP A 1 207 ? 5.854 -5.321 -14.145 1.00 98.38 207 ASP A C 1
ATOM 1760 O O . ASP A 1 207 ? 4.865 -4.582 -14.181 1.00 98.38 207 ASP A O 1
ATOM 1764 N N . LYS A 1 208 ? 5.746 -6.637 -13.935 1.00 98.50 208 LYS A N 1
ATOM 1765 C CA . LYS A 1 208 ? 4.456 -7.313 -13.787 1.00 98.50 208 LYS A CA 1
ATOM 1766 C C . LYS A 1 208 ? 3.640 -6.764 -12.622 1.00 98.50 208 LYS A C 1
ATOM 1768 O O . LYS A 1 208 ? 2.432 -6.562 -12.771 1.00 98.50 208 LYS A O 1
ATOM 1773 N N . VAL A 1 209 ? 4.274 -6.475 -11.482 1.00 98.38 209 VAL A N 1
ATOM 1774 C CA . VAL A 1 209 ? 3.613 -5.855 -10.324 1.00 98.38 209 VAL A CA 1
ATOM 1775 C C . VAL A 1 209 ? 2.973 -4.528 -10.728 1.00 98.38 209 VAL A C 1
ATOM 1777 O O . VAL A 1 209 ? 1.781 -4.329 -10.481 1.00 98.38 209 VAL A O 1
ATOM 1780 N N . LEU A 1 210 ? 3.716 -3.632 -11.386 1.00 98.25 210 LEU A N 1
ATOM 1781 C CA . LEU A 1 210 ? 3.180 -2.326 -11.787 1.00 98.25 210 LEU A CA 1
ATOM 1782 C C . LEU A 1 210 ? 2.053 -2.449 -12.813 1.00 98.25 210 LEU A C 1
ATOM 1784 O O . LEU A 1 210 ? 1.027 -1.781 -12.662 1.00 98.25 210 LEU A O 1
ATOM 1788 N N . VAL A 1 211 ? 2.180 -3.362 -13.781 1.00 98.19 211 VAL A N 1
ATOM 1789 C CA . VAL A 1 211 ? 1.097 -3.670 -14.724 1.00 98.19 211 VAL A CA 1
ATOM 1790 C C . VAL A 1 211 ? -0.159 -4.127 -13.976 1.00 98.19 211 VAL A C 1
ATOM 1792 O O . VAL A 1 211 ? -1.242 -3.594 -14.231 1.00 98.19 211 VAL A O 1
ATOM 1795 N N . CYS A 1 212 ? -0.034 -5.043 -13.010 1.00 98.25 212 CYS A N 1
ATOM 1796 C CA . CYS A 1 212 ? -1.164 -5.520 -12.210 1.00 98.25 212 CYS A CA 1
ATOM 1797 C C . CYS A 1 212 ? -1.837 -4.384 -11.429 1.00 98.25 212 CYS A C 1
ATOM 1799 O O . CYS A 1 212 ? -3.058 -4.250 -11.486 1.00 98.25 212 CYS A O 1
ATOM 1801 N N . PHE A 1 213 ? -1.071 -3.525 -10.747 1.00 98.12 213 PHE A N 1
ATOM 1802 C CA . PHE A 1 213 ? -1.626 -2.380 -10.010 1.00 98.12 213 PHE A CA 1
ATOM 1803 C C . PHE A 1 213 ? -2.324 -1.374 -10.930 1.00 98.12 213 PHE A C 1
ATOM 1805 O O . PHE A 1 213 ? -3.400 -0.866 -10.597 1.00 98.12 213 PHE A O 1
ATOM 1812 N N . THR A 1 214 ? -1.750 -1.097 -12.099 1.00 97.31 214 THR A N 1
ATOM 1813 C CA . THR A 1 214 ? -2.353 -0.214 -13.100 1.00 97.31 214 THR A CA 1
ATOM 1814 C C . THR A 1 214 ? -3.664 -0.787 -13.632 1.00 97.31 214 THR A C 1
ATOM 1816 O O . THR A 1 214 ? -4.657 -0.058 -13.682 1.00 97.31 214 THR A O 1
ATOM 1819 N N . GLN A 1 215 ? -3.713 -2.075 -13.977 1.00 97.38 215 GLN A N 1
ATOM 1820 C CA . GLN A 1 215 ? -4.939 -2.707 -14.474 1.00 97.38 215 GLN A CA 1
ATOM 1821 C C . GLN A 1 215 ? -6.006 -2.851 -13.387 1.00 97.38 215 GLN A C 1
ATOM 1823 O O . GLN A 1 215 ? -7.158 -2.487 -13.618 1.00 97.38 215 GLN A O 1
ATOM 1828 N N . ALA A 1 216 ? -5.622 -3.260 -12.175 1.00 97.75 216 ALA A N 1
ATOM 1829 C CA . ALA A 1 216 ? -6.518 -3.312 -11.023 1.00 97.75 216 ALA A CA 1
ATOM 1830 C C . ALA A 1 216 ? -7.152 -1.940 -10.746 1.00 97.75 216 ALA A C 1
ATOM 1832 O O . ALA A 1 216 ? -8.364 -1.831 -10.560 1.00 97.75 216 ALA A O 1
ATOM 1833 N N . THR A 1 217 ? -6.359 -0.866 -10.815 1.00 96.94 217 THR A N 1
ATOM 1834 C CA . THR A 1 217 ? -6.878 0.497 -10.654 1.00 96.94 217 THR A CA 1
ATOM 1835 C C . THR A 1 217 ? -7.857 0.872 -11.764 1.00 96.94 217 THR A C 1
ATOM 1837 O O . THR A 1 217 ? -8.925 1.420 -11.484 1.00 96.94 217 THR A O 1
ATOM 1840 N N . LYS A 1 218 ? -7.517 0.588 -13.029 1.00 96.00 218 LYS A N 1
ATOM 1841 C CA . LYS A 1 218 ? -8.398 0.858 -14.177 1.00 96.00 218 LYS A CA 1
ATOM 1842 C C . LYS A 1 218 ? -9.728 0.121 -14.037 1.00 96.00 218 LYS A C 1
ATOM 1844 O O . LYS A 1 218 ? -10.776 0.738 -14.230 1.00 96.00 218 LYS A O 1
ATOM 1849 N N . TYR A 1 219 ? -9.685 -1.144 -13.631 1.00 96.56 219 TYR A N 1
ATOM 1850 C CA . TYR A 1 219 ? -10.872 -1.938 -13.346 1.00 96.56 219 TYR A CA 1
ATOM 1851 C C . TYR A 1 219 ? -11.713 -1.310 -12.224 1.00 96.56 219 TYR A C 1
ATOM 1853 O O . TYR A 1 219 ? -12.900 -1.068 -12.423 1.00 96.56 219 TYR A O 1
ATOM 1861 N N . VAL A 1 220 ? -11.119 -0.937 -11.083 1.00 96.44 220 VAL A N 1
ATOM 1862 C CA . VAL A 1 220 ? -11.848 -0.291 -9.972 1.00 96.44 220 VAL A CA 1
ATOM 1863 C C . VAL A 1 220 ? -12.517 1.014 -10.410 1.00 96.44 220 VAL A C 1
ATOM 1865 O O . VAL A 1 220 ? -13.688 1.252 -10.105 1.00 96.44 220 VAL A O 1
ATOM 1868 N N . LEU A 1 221 ? -11.809 1.855 -11.167 1.00 95.81 221 LEU A N 1
ATOM 1869 C CA . LEU A 1 221 ? -12.378 3.081 -11.732 1.00 95.81 221 LEU A CA 1
ATOM 1870 C C . LEU A 1 221 ? -13.544 2.774 -12.683 1.00 95.81 221 LEU A C 1
ATOM 1872 O O . LEU A 1 221 ? -14.561 3.468 -12.642 1.00 95.81 221 LEU A O 1
ATOM 1876 N N . SER A 1 222 ? -13.421 1.730 -13.504 1.00 94.75 222 SER A N 1
ATOM 1877 C CA . SER A 1 222 ? -14.464 1.274 -14.430 1.00 94.75 222 SER A CA 1
ATOM 1878 C C . SER A 1 222 ? -15.706 0.766 -13.695 1.00 94.75 222 SER A C 1
ATOM 1880 O O . SER A 1 222 ? -16.816 1.226 -13.966 1.00 94.75 222 SER A O 1
ATOM 1882 N N . ARG A 1 223 ? -15.531 -0.086 -12.675 1.00 95.06 223 ARG A N 1
ATOM 1883 C CA . ARG A 1 223 ? -16.620 -0.605 -11.825 1.00 95.06 223 ARG A CA 1
ATOM 1884 C C . ARG A 1 223 ? -17.404 0.500 -11.133 1.00 95.06 223 ARG A C 1
ATOM 1886 O O . ARG A 1 223 ? -18.611 0.383 -10.938 1.00 95.06 223 ARG A O 1
ATOM 1893 N N . LEU A 1 224 ? -16.734 1.598 -10.802 1.00 94.06 224 LEU A N 1
ATOM 1894 C CA . LEU A 1 224 ? -17.352 2.777 -10.201 1.00 94.06 224 LEU A CA 1
ATOM 1895 C C . LEU A 1 224 ? -17.894 3.777 -11.237 1.00 94.06 224 LEU A C 1
ATOM 1897 O O . LEU A 1 224 ? -18.372 4.847 -10.856 1.00 94.06 224 LEU A O 1
ATOM 1901 N N . LYS A 1 225 ? -17.851 3.433 -12.532 1.00 94.25 225 LYS A N 1
ATOM 1902 C CA . LYS A 1 225 ? -18.287 4.263 -13.668 1.00 94.25 225 LYS A CA 1
ATOM 1903 C C . LYS A 1 225 ? -17.562 5.614 -13.721 1.00 94.25 225 LYS A C 1
ATOM 1905 O O . LYS A 1 225 ? -18.159 6.648 -14.014 1.00 94.25 225 LYS A O 1
ATOM 1910 N N . LEU A 1 226 ? -16.268 5.608 -13.397 1.00 89.75 226 LEU A N 1
ATOM 1911 C CA . LEU A 1 226 ? -15.390 6.787 -13.349 1.00 89.75 226 LEU A CA 1
ATOM 1912 C C . LEU A 1 226 ? -14.417 6.845 -14.536 1.00 89.75 226 LEU A C 1
ATOM 1914 O O . LEU A 1 226 ? -13.541 7.704 -14.586 1.00 89.75 226 LEU A O 1
ATOM 1918 N N . THR A 1 227 ? -14.549 5.947 -15.509 1.00 77.06 227 THR A N 1
ATOM 1919 C CA . THR A 1 227 ? -13.719 5.947 -16.715 1.00 77.06 227 THR A CA 1
ATOM 1920 C C . THR A 1 227 ? -14.270 6.916 -17.751 1.00 77.06 227 THR A C 1
ATOM 1922 O O . THR A 1 227 ? -15.257 6.629 -18.423 1.00 77.06 227 THR A O 1
ATOM 1925 N N . THR A 1 228 ? -13.592 8.049 -17.921 1.00 56.78 228 THR A N 1
A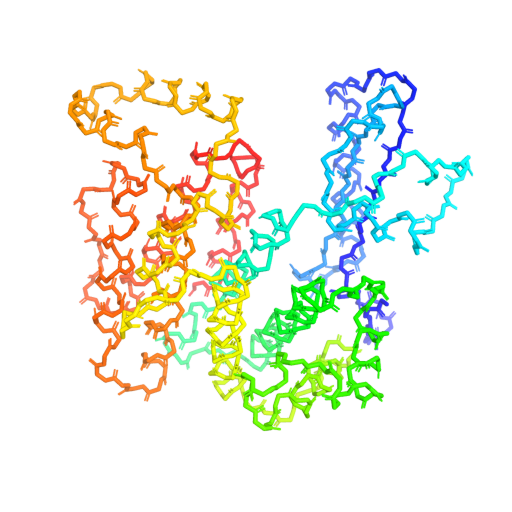TOM 1926 C CA . THR A 1 228 ? -13.726 8.902 -19.105 1.00 56.78 228 THR A CA 1
ATOM 1927 C C . THR A 1 228 ? -12.338 9.167 -19.697 1.00 56.78 228 THR A C 1
ATOM 1929 O O . THR A 1 228 ? -11.401 9.508 -18.978 1.00 56.78 228 THR A O 1
ATOM 1932 N N . GLY A 1 229 ? -12.193 8.954 -21.008 1.00 68.31 229 GLY A N 1
ATOM 1933 C CA . GLY A 1 229 ? -11.022 9.358 -21.794 1.00 68.31 229 GLY A CA 1
ATOM 1934 C C . GLY A 1 229 ? -9.730 8.543 -21.629 1.00 68.31 229 GLY A C 1
ATOM 1935 O O . GLY A 1 229 ? -9.635 7.586 -20.855 1.00 68.31 229 GLY A O 1
ATOM 1936 N N . TYR A 1 230 ? -8.714 8.976 -22.379 1.00 76.12 230 TYR A N 1
ATOM 1937 C CA . TYR A 1 230 ? -7.383 8.364 -22.501 1.00 76.12 230 TYR A CA 1
ATOM 1938 C C . TYR A 1 230 ? -6.375 8.841 -21.436 1.00 76.12 230 TYR A C 1
ATOM 1940 O O . TYR A 1 230 ? -5.186 8.606 -21.584 1.00 76.12 230 TYR A O 1
ATOM 1948 N N . GLU A 1 231 ? -6.831 9.506 -20.366 1.00 84.00 231 GLU A N 1
ATOM 1949 C CA . GLU A 1 231 ? -5.944 10.000 -19.297 1.00 84.00 231 GLU A CA 1
ATOM 1950 C C . GLU A 1 231 ? -5.196 8.846 -18.599 1.00 84.00 231 GLU A C 1
ATOM 1952 O O . GLU A 1 231 ? -5.771 7.763 -18.391 1.00 84.00 231 GLU A O 1
ATOM 1957 N N . ASP A 1 232 ? -3.958 9.118 -18.178 1.00 90.19 232 ASP A N 1
ATOM 1958 C CA . ASP A 1 232 ? -3.137 8.223 -17.361 1.00 90.19 232 ASP A CA 1
ATOM 1959 C C . ASP A 1 232 ? -3.791 7.915 -16.004 1.00 90.19 232 ASP A C 1
ATOM 1961 O O . ASP A 1 232 ? -4.654 8.649 -15.499 1.00 90.19 232 ASP A O 1
ATOM 1965 N N . VAL A 1 233 ? -3.389 6.794 -15.400 1.00 92.00 233 VAL A N 1
ATOM 1966 C CA . VAL A 1 233 ? -3.998 6.289 -14.160 1.00 92.00 233 VAL A CA 1
ATOM 1967 C C . VAL A 1 233 ? -3.796 7.266 -13.004 1.00 92.00 233 VAL A C 1
ATOM 1969 O O . VAL A 1 233 ? -4.729 7.507 -12.242 1.00 92.00 233 VAL A O 1
ATOM 1972 N N . GLU A 1 234 ? -2.628 7.887 -12.909 1.00 93.81 234 GLU A N 1
ATOM 1973 C CA . GLU A 1 234 ? -2.252 8.857 -11.885 1.00 93.81 234 GLU A CA 1
ATOM 1974 C C . GLU A 1 234 ? -3.200 10.060 -11.878 1.00 93.81 234 GLU A C 1
ATOM 1976 O O . GLU A 1 234 ? -3.733 10.439 -10.831 1.00 93.81 234 GLU A O 1
ATOM 1981 N N . ILE A 1 235 ? -3.486 10.609 -13.062 1.00 93.12 235 ILE A N 1
ATOM 1982 C CA . ILE A 1 235 ? -4.389 11.752 -13.241 1.00 93.12 235 ILE A CA 1
ATOM 1983 C C . ILE A 1 235 ? -5.810 11.364 -12.823 1.00 93.12 235 ILE A C 1
ATOM 1985 O O . ILE A 1 235 ? -6.465 12.081 -12.057 1.00 93.12 235 ILE A O 1
ATOM 1989 N N . LYS A 1 236 ? -6.280 10.197 -13.278 1.00 93.75 236 LYS A N 1
ATOM 1990 C CA . LYS A 1 236 ? -7.611 9.680 -12.935 1.00 93.75 236 LYS A CA 1
ATOM 1991 C C . LYS A 1 236 ? -7.758 9.441 -11.436 1.00 93.75 236 LYS A C 1
ATOM 1993 O O . LYS A 1 236 ? -8.780 9.825 -10.866 1.00 93.75 236 LYS A O 1
ATOM 1998 N N . ILE A 1 237 ? -6.754 8.860 -10.780 1.00 94.56 237 ILE A N 1
ATOM 1999 C CA . ILE A 1 237 ? -6.781 8.639 -9.331 1.00 94.56 237 ILE A CA 1
ATOM 2000 C C . ILE A 1 237 ? -6.927 9.970 -8.593 1.00 94.56 237 ILE A C 1
ATOM 2002 O O . ILE A 1 237 ? -7.792 10.068 -7.728 1.00 94.56 237 ILE A O 1
ATOM 2006 N N . VAL A 1 238 ? -6.145 11.003 -8.930 1.00 95.62 238 VAL A N 1
ATOM 2007 C CA . VAL A 1 238 ? -6.229 12.320 -8.262 1.00 95.62 238 VAL A CA 1
ATOM 2008 C C . VAL A 1 238 ? -7.610 12.948 -8.441 1.00 95.62 238 VAL A C 1
ATOM 2010 O O . VAL A 1 238 ? -8.215 13.431 -7.478 1.00 95.62 238 VAL A O 1
ATOM 2013 N N . LYS A 1 239 ? -8.124 12.917 -9.672 1.00 94.88 239 LYS A N 1
ATOM 2014 C CA . LYS A 1 239 ? -9.424 13.481 -10.055 1.00 94.88 239 LYS A CA 1
ATOM 2015 C C . LYS A 1 239 ? -10.583 12.805 -9.327 1.00 94.88 239 LYS A C 1
ATOM 2017 O O . LYS A 1 239 ? -11.493 13.480 -8.849 1.00 94.88 239 LYS A O 1
ATOM 2022 N N . TYR A 1 240 ? -10.543 11.480 -9.217 1.00 95.56 240 TYR A N 1
ATOM 2023 C CA . TYR A 1 240 ? -11.636 10.680 -8.670 1.00 95.56 240 TYR A CA 1
ATOM 2024 C C . TYR A 1 240 ? -11.428 10.227 -7.223 1.00 95.56 240 TYR A C 1
ATOM 2026 O O . TYR A 1 240 ? -12.300 9.553 -6.663 1.00 95.56 240 TYR A O 1
ATOM 2034 N N . SER A 1 241 ? -10.332 10.631 -6.579 1.00 95.88 241 SER A N 1
ATOM 2035 C CA . SER A 1 241 ? -9.979 10.178 -5.234 1.00 95.88 241 SER A CA 1
ATOM 2036 C C . SER A 1 241 ? -11.071 10.360 -4.174 1.00 95.88 241 SER A C 1
ATOM 2038 O O . SER A 1 241 ? -11.214 9.446 -3.367 1.00 95.88 241 SER A O 1
ATOM 2040 N N . PRO A 1 242 ? -11.923 11.411 -4.160 1.00 94.81 242 PRO A N 1
ATOM 2041 C CA . PRO A 1 242 ? -12.968 11.532 -3.139 1.00 94.81 242 PRO A CA 1
ATOM 2042 C C . PRO A 1 242 ? -14.023 10.422 -3.214 1.00 94.81 242 PRO A C 1
ATOM 2044 O O . PRO A 1 242 ? -14.711 10.152 -2.230 1.00 94.81 242 PRO A O 1
ATOM 2047 N N . ARG A 1 243 ? -14.164 9.788 -4.387 1.00 94.56 243 ARG A N 1
ATOM 2048 C CA . ARG A 1 243 ? -15.080 8.664 -4.612 1.00 94.56 243 ARG A CA 1
ATOM 2049 C C . ARG A 1 243 ? -14.440 7.321 -4.280 1.00 94.56 243 ARG A C 1
ATOM 2051 O O . ARG A 1 243 ? -15.143 6.425 -3.827 1.00 94.56 243 ARG A O 1
ATOM 2058 N N . ILE A 1 244 ? -13.129 7.189 -4.485 1.00 95.38 244 ILE A N 1
ATOM 2059 C CA . ILE A 1 244 ? -12.416 5.912 -4.338 1.00 95.38 244 ILE A CA 1
ATOM 2060 C C . ILE A 1 244 ? -11.587 5.797 -3.052 1.00 95.38 244 ILE A C 1
ATOM 2062 O O . ILE A 1 244 ? -11.229 4.688 -2.674 1.00 95.38 244 ILE A O 1
ATOM 2066 N N . LEU A 1 245 ? -11.305 6.894 -2.348 1.00 96.12 245 LEU A N 1
ATOM 2067 C CA . LEU A 1 245 ? -10.454 6.948 -1.153 1.00 96.12 245 LEU A CA 1
ATOM 2068 C C . LEU A 1 245 ? -11.099 7.781 -0.035 1.00 96.12 245 LEU A C 1
ATOM 2070 O O . LEU A 1 245 ? -11.953 8.639 -0.263 1.00 96.12 245 LEU A O 1
ATOM 2074 N N . HIS A 1 246 ? -10.663 7.555 1.208 1.00 92.31 246 HIS A N 1
ATOM 2075 C CA . HIS A 1 246 ? -11.092 8.346 2.367 1.00 92.31 246 HIS A CA 1
ATOM 2076 C C . HIS A 1 246 ? -10.322 9.673 2.475 1.00 92.31 246 HIS A C 1
ATOM 2078 O O . HIS A 1 246 ? -9.441 9.847 3.329 1.00 92.31 246 HIS A O 1
ATOM 2084 N N . GLU A 1 247 ? -10.683 10.630 1.619 1.00 91.75 247 GLU A N 1
ATOM 2085 C CA . GLU A 1 247 ? -10.109 11.984 1.626 1.00 91.75 247 GLU A CA 1
ATOM 2086 C C . GLU A 1 247 ? -10.540 12.795 2.853 1.00 91.75 247 GLU A C 1
ATOM 2088 O O . GLU A 1 247 ? -9.718 13.406 3.543 1.00 91.75 247 GLU A O 1
ATOM 2093 N N . PHE A 1 248 ? -11.837 12.773 3.170 1.00 89.12 248 PHE A N 1
ATOM 2094 C CA . PHE A 1 248 ? -12.396 13.555 4.265 1.00 89.12 248 PHE A CA 1
ATOM 2095 C C . PHE A 1 248 ? -12.576 12.708 5.526 1.00 89.12 248 PHE A C 1
ATOM 2097 O O . PHE A 1 248 ? -13.461 11.860 5.618 1.00 89.12 248 PHE A O 1
ATOM 2104 N N . LEU A 1 249 ? -11.750 12.987 6.533 1.00 87.56 249 LEU A N 1
ATOM 2105 C CA . LEU A 1 249 ? -11.949 12.525 7.903 1.00 87.56 249 LEU A CA 1
ATOM 2106 C C . LEU A 1 249 ? -11.925 13.755 8.818 1.00 87.56 249 LEU A C 1
ATOM 2108 O O . LEU A 1 249 ? -10.881 14.410 8.882 1.00 87.56 249 LEU A O 1
ATOM 2112 N N . PRO A 1 250 ? -13.004 14.073 9.562 1.00 89.56 250 PRO A N 1
ATOM 2113 C CA . PRO A 1 250 ? -13.081 15.301 10.360 1.00 89.56 250 PRO A CA 1
ATOM 2114 C C . PRO A 1 250 ? -11.880 15.499 11.291 1.00 89.56 250 PRO A C 1
ATOM 2116 O O . PRO A 1 250 ? -11.258 16.557 11.308 1.00 89.56 250 PRO A O 1
ATOM 2119 N N . ARG A 1 251 ? -11.471 14.437 11.998 1.00 88.12 251 ARG A N 1
ATOM 2120 C CA . ARG A 1 251 ? -10.295 14.465 12.884 1.00 88.12 251 ARG A CA 1
ATOM 2121 C C . ARG A 1 251 ? -8.995 14.788 12.138 1.00 88.12 251 ARG A C 1
ATOM 2123 O O . ARG A 1 251 ? -8.142 15.475 12.690 1.00 88.12 251 ARG A O 1
ATOM 2130 N N . ARG A 1 252 ? -8.846 14.316 10.894 1.00 89.69 252 ARG A N 1
ATOM 2131 C CA . ARG A 1 252 ? -7.689 14.627 10.041 1.00 89.69 252 ARG A CA 1
ATOM 2132 C C . ARG A 1 252 ? -7.728 16.086 9.597 1.00 89.69 252 ARG A C 1
ATOM 2134 O O . ARG A 1 252 ? -6.709 16.749 9.687 1.00 89.69 252 ARG A O 1
ATOM 2141 N N . LYS A 1 253 ? -8.895 16.616 9.221 1.00 92.75 253 LYS A N 1
ATOM 2142 C CA . LYS A 1 253 ? -9.040 18.029 8.836 1.00 92.75 253 LYS A CA 1
ATOM 2143 C C . LYS A 1 253 ? -8.732 18.996 9.976 1.00 92.75 253 LYS A C 1
ATOM 2145 O O . LYS A 1 253 ? -8.052 19.990 9.753 1.00 92.75 253 LYS A O 1
ATOM 2150 N N . VAL A 1 254 ? -9.126 18.671 11.205 1.00 93.75 254 VAL A N 1
ATOM 2151 C CA . VAL A 1 254 ? -8.703 19.443 12.387 1.00 93.75 254 VAL A CA 1
ATOM 2152 C C . VAL A 1 254 ? -7.180 19.414 12.542 1.00 93.75 254 VAL A C 1
ATOM 2154 O O . VAL A 1 254 ? -6.563 20.450 12.771 1.00 93.75 254 VAL A O 1
ATOM 2157 N N . PHE A 1 255 ? -6.552 18.248 12.372 1.00 92.25 255 PHE A N 1
ATOM 2158 C CA . PHE A 1 255 ? -5.094 18.138 12.426 1.00 92.25 255 PHE A CA 1
ATOM 2159 C C . PHE A 1 255 ? -4.398 18.917 11.296 1.00 92.25 255 PHE A C 1
ATOM 2161 O O . PHE A 1 255 ? -3.413 19.599 11.557 1.00 92.25 255 PHE A O 1
ATOM 2168 N N . GLU A 1 256 ? -4.938 18.889 10.076 1.00 93.31 256 GLU A N 1
ATOM 2169 C CA . GLU A 1 256 ? -4.471 19.694 8.939 1.00 93.31 256 GLU A CA 1
ATOM 2170 C C . GLU A 1 256 ? -4.481 21.196 9.266 1.00 93.31 256 GLU A C 1
ATOM 2172 O O . GLU A 1 256 ? -3.491 21.878 9.016 1.00 93.31 256 GLU A O 1
ATOM 2177 N N . LEU A 1 257 ? -5.548 21.705 9.894 1.00 94.94 257 LEU A N 1
ATOM 2178 C CA . LEU A 1 257 ? -5.611 23.102 10.346 1.00 94.94 257 LEU A CA 1
ATOM 2179 C C . LEU A 1 257 ? -4.554 23.415 11.412 1.00 94.94 257 LEU A C 1
ATOM 2181 O O . LEU A 1 257 ? -3.918 24.464 11.352 1.00 94.94 257 LEU A O 1
ATOM 2185 N N . ILE A 1 258 ? -4.323 22.500 12.360 1.00 94.44 258 ILE A N 1
ATOM 2186 C CA . ILE A 1 258 ? -3.264 22.654 13.370 1.00 94.44 258 ILE A CA 1
ATOM 2187 C C . ILE A 1 258 ? -1.884 22.711 12.701 1.00 94.44 258 ILE A C 1
ATOM 2189 O O . ILE A 1 258 ? -1.053 23.533 13.086 1.00 94.44 258 ILE A O 1
ATOM 2193 N N . LEU A 1 259 ? -1.626 21.858 11.704 1.00 92.94 259 LEU A N 1
ATOM 2194 C CA . LEU A 1 259 ? -0.368 21.865 10.955 1.00 92.94 259 LEU A CA 1
ATOM 2195 C C . LEU A 1 259 ? -0.168 23.178 10.194 1.00 92.94 259 LEU A C 1
ATOM 2197 O O . LEU A 1 259 ? 0.921 23.746 10.271 1.00 92.94 259 LEU A O 1
ATOM 2201 N N . LEU A 1 260 ? -1.204 23.681 9.517 1.00 94.38 260 LEU A N 1
ATOM 2202 C CA . LEU A 1 260 ? -1.163 24.983 8.847 1.00 94.38 260 LEU A CA 1
ATOM 2203 C C . LEU A 1 260 ? -0.908 26.115 9.845 1.00 94.38 260 LEU A C 1
ATOM 2205 O O . LEU A 1 260 ? -0.025 26.936 9.620 1.00 94.38 260 LEU A O 1
ATOM 2209 N N . GLY A 1 261 ? -1.600 26.115 10.987 1.00 94.56 261 GLY A N 1
ATOM 2210 C CA . GLY A 1 261 ? -1.396 27.099 12.049 1.00 94.56 261 GLY A CA 1
ATOM 2211 C C . GLY A 1 261 ? 0.031 27.087 12.604 1.00 94.56 261 GLY A C 1
ATOM 2212 O O . GLY A 1 261 ? 0.628 28.141 12.789 1.00 94.56 261 GLY A O 1
ATOM 2213 N N . LYS A 1 262 ? 0.633 25.906 12.797 1.00 93.75 262 LYS A N 1
ATOM 2214 C CA . LYS A 1 262 ? 2.042 25.780 13.220 1.00 93.75 262 LYS A CA 1
ATOM 2215 C C . LYS A 1 262 ? 3.041 26.280 12.173 1.00 93.75 262 LYS A C 1
ATOM 2217 O O . LYS A 1 262 ? 4.152 26.651 12.537 1.00 93.75 262 LYS A O 1
ATOM 2222 N N . ASN A 1 263 ? 2.655 26.295 10.901 1.00 92.12 263 ASN A N 1
ATOM 2223 C CA . ASN A 1 263 ? 3.512 26.649 9.771 1.00 92.12 263 ASN A CA 1
ATOM 2224 C C . ASN A 1 263 ? 3.070 27.943 9.069 1.00 92.12 263 ASN A C 1
ATOM 2226 O O . ASN A 1 263 ? 3.478 28.201 7.944 1.00 92.12 263 ASN A O 1
ATOM 2230 N N . TRP A 1 264 ? 2.264 28.791 9.713 1.00 92.56 264 TRP A N 1
ATOM 2231 C CA . TRP A 1 264 ? 1.661 29.960 9.059 1.00 92.56 264 TRP A CA 1
ATOM 2232 C C . TRP A 1 264 ? 2.688 30.953 8.486 1.00 92.56 264 TRP A C 1
ATOM 2234 O O . TRP A 1 264 ? 2.393 31.659 7.530 1.00 92.56 264 TRP A O 1
ATOM 2244 N N . LYS A 1 265 ? 3.906 30.993 9.046 1.00 91.44 265 LYS A N 1
ATOM 2245 C CA . LYS A 1 265 ? 5.004 31.847 8.562 1.00 91.44 265 LYS A CA 1
ATOM 2246 C C . LYS A 1 265 ? 5.668 31.327 7.284 1.00 91.44 265 LYS A C 1
ATOM 2248 O O . LYS A 1 265 ? 6.349 32.092 6.611 1.00 91.44 265 LYS A O 1
ATOM 2253 N N . SER A 1 266 ? 5.535 30.037 6.975 1.00 87.75 266 SER A N 1
ATOM 2254 C CA . SER A 1 266 ? 6.208 29.396 5.838 1.00 87.75 266 SER A CA 1
ATOM 2255 C C . SER A 1 266 ? 5.300 29.176 4.629 1.00 87.75 266 SER A C 1
ATOM 2257 O O . SER A 1 266 ? 5.792 28.741 3.589 1.00 87.75 266 SER A O 1
ATOM 2259 N N . ILE A 1 267 ? 4.009 29.503 4.734 1.00 90.88 267 ILE A N 1
ATOM 2260 C CA . ILE A 1 267 ? 3.014 29.307 3.678 1.00 90.88 267 ILE A CA 1
ATOM 2261 C C . ILE A 1 267 ? 2.138 30.552 3.512 1.00 90.88 267 ILE A C 1
ATOM 2263 O O . ILE A 1 267 ? 1.716 31.165 4.489 1.00 90.88 267 ILE A O 1
ATOM 2267 N N . SER A 1 268 ? 1.843 30.932 2.267 1.00 92.31 268 SER A N 1
ATOM 2268 C CA . SER A 1 268 ? 0.893 32.014 2.002 1.00 92.31 268 SER A CA 1
ATOM 2269 C C . SER A 1 268 ? -0.536 31.577 2.352 1.00 92.31 268 SER A C 1
ATOM 2271 O O . SER A 1 268 ? -0.870 30.396 2.268 1.00 92.31 268 SER A O 1
ATOM 2273 N N . VAL A 1 269 ? -1.424 32.521 2.685 1.00 92.81 269 VAL A N 1
ATOM 2274 C CA . VAL A 1 269 ? -2.845 32.208 2.956 1.00 92.81 269 VAL A CA 1
ATOM 2275 C C . VAL A 1 269 ? -3.493 31.503 1.759 1.00 92.81 269 VAL A C 1
ATOM 2277 O O . VAL A 1 269 ? -4.213 30.521 1.926 1.00 92.81 269 VAL A O 1
ATOM 2280 N N . LYS A 1 270 ? -3.181 31.954 0.537 1.00 93.19 270 LYS A N 1
ATOM 2281 C CA . LYS A 1 270 ? -3.680 31.354 -0.706 1.00 93.19 270 LYS A CA 1
ATOM 2282 C C . LYS A 1 270 ? -3.247 29.894 -0.838 1.00 93.19 270 LYS A C 1
ATOM 2284 O O . LYS A 1 270 ? -4.074 29.042 -1.164 1.00 93.19 270 LYS A O 1
ATOM 2289 N N . ASP A 1 271 ? -1.978 29.600 -0.571 1.00 90.69 271 ASP A N 1
ATOM 2290 C CA . ASP A 1 271 ? -1.445 28.242 -0.684 1.00 90.69 271 ASP A CA 1
ATOM 2291 C C . ASP A 1 271 ? -1.916 27.351 0.464 1.00 90.69 271 ASP A C 1
ATOM 2293 O O . ASP A 1 271 ? -2.200 26.181 0.236 1.00 90.69 271 ASP A O 1
ATOM 2297 N N . ALA A 1 272 ? -2.114 27.900 1.664 1.00 93.81 272 ALA A N 1
ATOM 2298 C CA . ALA A 1 272 ? -2.721 27.187 2.785 1.00 93.81 272 ALA A CA 1
ATOM 2299 C C . ALA A 1 272 ? -4.161 26.760 2.478 1.00 93.81 272 ALA A C 1
ATOM 2301 O O . ALA A 1 272 ? -4.518 25.599 2.690 1.00 93.81 272 ALA A O 1
ATOM 2302 N N . CYS A 1 273 ? -4.975 27.665 1.922 1.00 94.44 273 CYS A N 1
ATOM 2303 C CA . CYS A 1 273 ? -6.336 27.349 1.491 1.00 94.44 273 CYS A CA 1
ATOM 2304 C C . CYS A 1 273 ? -6.342 26.271 0.405 1.00 94.44 273 CYS A C 1
ATOM 2306 O O . CYS A 1 273 ? -7.078 25.291 0.529 1.00 94.44 273 CYS A O 1
ATOM 2308 N N . LYS A 1 274 ? -5.493 26.415 -0.623 1.00 93.25 274 LYS A N 1
ATOM 2309 C CA . LYS A 1 274 ? -5.332 25.398 -1.671 1.00 93.25 274 LYS A CA 1
ATOM 2310 C C . LYS A 1 274 ? -4.932 24.055 -1.076 1.00 93.25 274 LYS A C 1
ATOM 2312 O O . LYS A 1 274 ? -5.598 23.060 -1.332 1.00 93.25 274 LYS A O 1
ATOM 2317 N N . TRP A 1 275 ? -3.897 24.031 -0.239 1.00 95.00 275 TRP A N 1
ATOM 2318 C CA . TRP A 1 275 ? -3.398 22.815 0.389 1.00 95.00 275 TRP A CA 1
ATOM 2319 C C . TRP A 1 275 ? -4.477 22.130 1.227 1.00 95.00 275 TRP A C 1
ATOM 2321 O O . TRP A 1 275 ? -4.641 20.915 1.144 1.00 95.00 275 TRP A O 1
ATOM 2331 N N . PHE A 1 276 ? -5.275 22.882 1.988 1.00 94.69 276 PHE A N 1
ATOM 2332 C CA . PHE A 1 276 ? -6.344 22.332 2.823 1.00 94.69 276 PHE A CA 1
ATOM 2333 C C . PHE A 1 276 ? -7.408 21.566 2.017 1.00 94.69 276 PHE A C 1
ATOM 2335 O O . PHE A 1 276 ? -7.841 20.487 2.443 1.00 94.69 276 PHE A O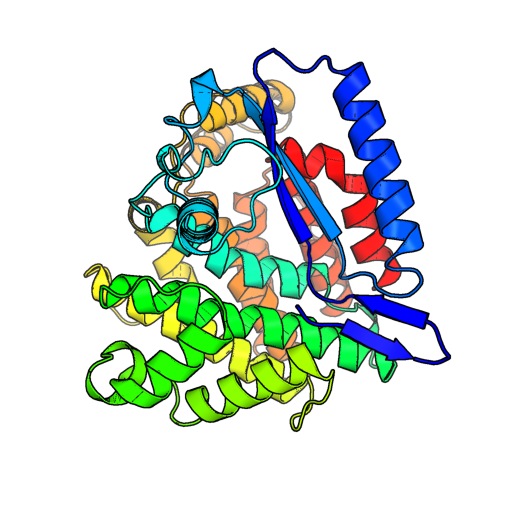 1
ATOM 2342 N N . ILE A 1 277 ? -7.775 22.070 0.834 1.00 94.44 277 ILE A N 1
ATOM 2343 C CA . ILE A 1 277 ? -8.781 21.448 -0.043 1.00 94.44 277 ILE A CA 1
ATOM 2344 C C . ILE A 1 277 ? -8.229 20.316 -0.919 1.00 94.44 277 ILE A C 1
ATOM 2346 O O . ILE A 1 277 ? -9.016 19.618 -1.550 1.00 94.44 277 ILE A O 1
ATOM 2350 N N . LEU A 1 278 ? -6.908 20.098 -0.949 1.00 94.81 278 LEU A N 1
ATOM 2351 C CA . LEU A 1 278 ? -6.317 19.042 -1.772 1.00 94.81 278 LEU A CA 1
ATOM 2352 C C . LEU A 1 278 ? -6.820 17.643 -1.398 1.00 94.81 278 LEU A C 1
ATOM 2354 O O . LEU A 1 278 ? -6.929 17.284 -0.216 1.00 94.81 278 LEU A O 1
ATOM 2358 N N . ASN A 1 279 ? -6.986 16.851 -2.455 1.00 95.38 279 ASN A N 1
ATOM 2359 C CA . ASN A 1 279 ? -7.199 15.409 -2.476 1.00 95.38 279 ASN A CA 1
ATOM 2360 C C . ASN A 1 279 ? -5.887 14.669 -2.175 1.00 95.38 279 ASN A C 1
ATOM 2362 O O . ASN A 1 279 ? -5.216 14.129 -3.058 1.00 95.38 279 ASN A O 1
ATOM 2366 N N . LYS A 1 280 ? -5.465 14.720 -0.912 1.00 95.75 280 LYS A N 1
ATOM 2367 C CA . LYS A 1 280 ? -4.134 14.273 -0.483 1.00 95.75 280 LYS A CA 1
ATOM 2368 C C . LYS A 1 280 ? -3.933 12.778 -0.700 1.00 95.75 280 LYS A C 1
ATOM 2370 O O . LYS A 1 280 ? -2.826 12.372 -1.033 1.00 95.75 280 LYS A O 1
ATOM 2375 N N . LYS A 1 281 ? -4.967 11.947 -0.540 1.00 96.25 281 LYS A N 1
ATOM 2376 C CA . LYS A 1 281 ? -4.841 10.501 -0.786 1.00 96.25 281 LYS A CA 1
ATOM 2377 C C . LYS A 1 281 ? -4.670 10.191 -2.269 1.00 96.25 281 LYS A C 1
ATOM 2379 O O . LYS A 1 281 ? -3.822 9.371 -2.607 1.00 96.25 281 LYS A O 1
ATOM 2384 N N . GLY A 1 282 ? -5.402 10.890 -3.134 1.00 97.06 282 GLY A N 1
ATOM 2385 C CA . GLY A 1 282 ? -5.222 10.818 -4.582 1.00 97.06 282 GLY A CA 1
ATOM 2386 C C . GLY A 1 282 ? -3.812 11.218 -5.012 1.00 97.06 282 GLY A C 1
ATOM 2387 O O . GLY A 1 282 ? -3.161 10.479 -5.743 1.00 97.06 282 GLY A O 1
ATOM 2388 N N . LEU A 1 283 ? -3.312 12.345 -4.494 1.00 97.69 283 LEU A N 1
ATOM 2389 C CA . LEU A 1 283 ? -1.950 12.821 -4.762 1.00 97.69 283 LEU A CA 1
ATOM 2390 C C . LEU A 1 283 ? -0.873 11.857 -4.248 1.00 97.69 283 LEU A C 1
ATOM 2392 O O . LEU A 1 283 ? 0.113 11.641 -4.942 1.00 97.69 283 LEU A O 1
ATOM 2396 N N . ILE A 1 284 ? -1.061 11.249 -3.069 1.00 97.81 284 ILE A N 1
ATOM 2397 C CA . ILE A 1 284 ? -0.148 10.212 -2.561 1.00 97.81 284 ILE A CA 1
ATOM 2398 C C . ILE A 1 284 ? -0.111 9.026 -3.529 1.00 97.81 284 ILE A C 1
ATOM 2400 O O . ILE A 1 284 ? 0.968 8.591 -3.906 1.00 97.81 284 ILE A O 1
ATOM 2404 N N . ALA A 1 285 ? -1.264 8.508 -3.952 1.00 97.75 285 ALA A N 1
ATOM 2405 C CA . ALA A 1 285 ? -1.304 7.367 -4.862 1.00 97.75 285 ALA A CA 1
ATOM 2406 C C . ALA A 1 285 ? -0.664 7.688 -6.226 1.00 97.75 285 ALA A C 1
ATOM 2408 O O . ALA A 1 285 ? 0.122 6.890 -6.727 1.00 97.75 285 ALA A O 1
ATOM 2409 N N . ALA A 1 286 ? -0.929 8.871 -6.786 1.00 97.94 286 ALA A N 1
ATOM 2410 C CA . ALA A 1 286 ? -0.293 9.325 -8.022 1.00 97.94 286 ALA A CA 1
ATOM 2411 C C . ALA A 1 286 ? 1.227 9.479 -7.879 1.00 97.94 286 ALA A C 1
ATOM 2413 O O . ALA A 1 286 ? 1.969 8.988 -8.724 1.00 97.94 286 ALA A O 1
ATOM 2414 N N . PHE A 1 287 ? 1.699 10.068 -6.774 1.00 98.25 287 PHE A N 1
ATOM 2415 C CA . PHE A 1 287 ? 3.123 10.111 -6.441 1.00 98.25 287 PHE A CA 1
ATOM 2416 C C . PHE A 1 287 ? 3.744 8.709 -6.424 1.00 98.25 287 PHE A C 1
ATOM 2418 O O . PHE A 1 287 ? 4.793 8.499 -7.027 1.00 98.25 287 PHE A O 1
ATOM 2425 N N . LEU A 1 288 ? 3.093 7.746 -5.763 1.00 98.19 288 LEU A N 1
ATOM 2426 C CA . LEU A 1 288 ? 3.593 6.377 -5.649 1.00 98.19 288 LEU A CA 1
ATOM 2427 C C . LEU A 1 288 ? 3.680 5.679 -7.012 1.00 98.19 288 LEU A C 1
ATOM 2429 O O . LEU A 1 288 ? 4.685 5.023 -7.281 1.00 98.19 288 LEU A O 1
ATOM 2433 N N . PHE A 1 289 ? 2.679 5.837 -7.882 1.00 98.12 289 PHE A N 1
ATOM 2434 C CA . PHE A 1 289 ? 2.740 5.320 -9.253 1.00 98.12 289 PHE A CA 1
ATOM 2435 C C . PHE A 1 289 ? 3.900 5.944 -10.033 1.00 98.12 289 PHE A C 1
ATOM 2437 O O . PHE A 1 289 ? 4.756 5.211 -10.524 1.00 98.12 289 PHE A O 1
ATOM 2444 N N . SER A 1 290 ? 3.990 7.276 -10.070 1.00 98.12 290 SER A N 1
ATOM 2445 C CA . SER A 1 290 ? 5.049 7.969 -10.809 1.00 98.12 290 SER A CA 1
ATOM 2446 C C . SER A 1 290 ? 6.449 7.625 -10.285 1.00 98.12 290 SER A C 1
ATOM 2448 O O . SER A 1 290 ? 7.360 7.415 -11.077 1.00 98.12 290 SER A O 1
ATOM 2450 N N . MET A 1 291 ? 6.641 7.499 -8.967 1.00 98.25 291 MET A N 1
ATOM 2451 C CA . MET A 1 291 ? 7.928 7.089 -8.385 1.00 98.25 291 MET A CA 1
ATOM 2452 C C . MET A 1 291 ? 8.334 5.667 -8.777 1.00 98.25 291 MET A C 1
ATOM 2454 O O . MET A 1 291 ? 9.506 5.433 -9.077 1.00 98.25 291 MET A O 1
ATOM 2458 N N . ASN A 1 292 ? 7.384 4.726 -8.773 1.00 98.31 292 ASN A N 1
ATOM 2459 C CA . ASN A 1 292 ? 7.644 3.344 -9.170 1.00 98.31 292 ASN A CA 1
ATOM 2460 C C . ASN A 1 292 ? 7.927 3.237 -10.678 1.00 98.31 292 ASN A C 1
ATOM 2462 O O . ASN A 1 292 ? 8.894 2.594 -11.076 1.00 98.31 292 ASN A O 1
ATOM 2466 N N . TYR A 1 293 ? 7.143 3.912 -11.525 1.00 98.12 293 TYR A N 1
ATOM 2467 C CA . TYR A 1 293 ? 7.375 3.921 -12.973 1.00 98.12 293 TYR A CA 1
ATOM 2468 C C . TYR A 1 293 ? 8.680 4.619 -13.358 1.00 98.12 293 TYR A C 1
ATOM 2470 O O . TYR A 1 293 ? 9.384 4.140 -14.250 1.00 98.12 293 TYR A O 1
ATOM 2478 N N . ALA A 1 294 ? 9.051 5.700 -12.663 1.00 98.00 294 ALA A N 1
ATOM 2479 C CA . ALA A 1 294 ? 10.358 6.330 -12.819 1.00 98.00 294 ALA A CA 1
ATOM 2480 C C . ALA A 1 294 ? 11.483 5.330 -12.525 1.00 98.00 294 ALA A C 1
ATOM 2482 O O . ALA A 1 294 ? 12.404 5.191 -13.328 1.00 98.00 294 ALA A O 1
ATOM 2483 N N . LEU A 1 295 ? 11.388 4.614 -11.400 1.00 97.69 295 LEU A N 1
ATOM 2484 C CA . LEU A 1 295 ? 12.383 3.630 -10.989 1.00 97.69 295 LEU A CA 1
ATOM 2485 C C . LEU A 1 295 ? 12.501 2.481 -11.993 1.00 97.69 295 LEU A C 1
ATOM 2487 O O . LEU A 1 295 ? 13.593 2.204 -12.479 1.00 97.69 295 LEU A O 1
ATOM 2491 N N . LEU A 1 296 ? 11.382 1.853 -12.352 1.00 97.62 296 LEU A N 1
ATOM 2492 C CA . LEU A 1 296 ? 11.359 0.755 -13.314 1.00 97.62 296 LEU A CA 1
ATOM 2493 C C . LEU A 1 296 ? 11.938 1.175 -14.672 1.00 97.62 296 LEU A C 1
ATOM 2495 O O . LEU A 1 296 ? 12.765 0.464 -15.241 1.00 97.62 296 LEU A O 1
ATOM 2499 N N . SER A 1 297 ? 11.543 2.350 -15.170 1.00 97.25 297 SER A N 1
ATOM 2500 C CA . SER A 1 297 ? 12.051 2.892 -16.435 1.00 97.25 297 SER A CA 1
ATOM 2501 C C . SER A 1 297 ? 13.562 3.121 -16.375 1.00 97.25 297 SER A C 1
ATOM 2503 O O . SER A 1 297 ? 14.266 2.830 -17.339 1.00 97.25 297 SER A O 1
ATOM 2505 N N . HIS A 1 298 ? 14.079 3.608 -15.242 1.00 96.56 298 HIS A N 1
ATOM 2506 C CA . HIS A 1 298 ? 15.514 3.783 -15.035 1.00 96.56 298 HIS A CA 1
ATOM 2507 C C . HIS A 1 298 ? 16.261 2.445 -15.032 1.00 96.56 298 HIS A C 1
ATOM 2509 O O . HIS A 1 298 ? 17.242 2.310 -15.759 1.00 96.56 298 HIS A O 1
ATOM 2515 N N . LEU A 1 299 ? 15.767 1.452 -14.286 1.00 95.25 299 LEU A N 1
ATOM 2516 C CA . LEU A 1 299 ? 16.368 0.115 -14.213 1.00 95.25 299 LEU A CA 1
ATOM 2517 C C . LEU A 1 299 ? 16.363 -0.603 -15.573 1.00 95.25 299 LEU A C 1
ATOM 2519 O O . LEU A 1 299 ? 17.297 -1.330 -15.890 1.00 95.25 299 LEU A O 1
ATOM 2523 N N . LYS A 1 300 ? 15.349 -0.351 -16.411 1.00 95.50 300 LYS A N 1
ATOM 2524 C CA . LYS A 1 300 ? 15.274 -0.845 -17.797 1.00 95.50 300 LYS A CA 1
ATOM 2525 C C . LYS A 1 300 ? 16.099 -0.023 -18.802 1.00 95.50 300 LYS A C 1
ATOM 2527 O O . LYS A 1 300 ? 16.105 -0.353 -19.984 1.00 95.50 300 LYS A O 1
ATOM 2532 N N . GLY A 1 301 ? 16.741 1.072 -18.383 1.00 94.19 301 GLY A N 1
ATOM 2533 C CA . GLY A 1 301 ? 17.485 1.967 -19.277 1.00 94.19 301 GLY A CA 1
ATOM 2534 C C . GLY A 1 301 ? 16.610 2.750 -20.269 1.00 94.19 301 GLY A C 1
ATOM 2535 O O . GLY A 1 301 ? 17.093 3.187 -21.311 1.00 94.19 301 GLY A O 1
ATOM 2536 N N . GLN A 1 302 ? 15.322 2.934 -19.975 1.00 91.56 302 GLN A N 1
ATOM 2537 C CA . GLN A 1 302 ? 14.373 3.646 -20.836 1.00 91.56 302 GLN A CA 1
ATOM 2538 C C . GLN A 1 302 ? 14.474 5.161 -20.637 1.00 91.56 302 GLN A C 1
ATOM 2540 O O . GLN A 1 302 ? 14.638 5.624 -19.515 1.00 91.56 302 GLN A O 1
ATOM 2545 N N . GLY A 1 303 ? 14.312 5.952 -21.704 1.00 89.25 303 GLY A N 1
ATOM 2546 C CA . GLY A 1 303 ? 14.455 7.419 -21.674 1.00 89.25 303 GLY A CA 1
ATOM 2547 C C . GLY A 1 303 ? 13.299 8.212 -21.038 1.00 89.25 303 GLY A C 1
ATOM 2548 O O . GLY A 1 303 ? 13.392 9.434 -20.939 1.00 89.25 303 GLY A O 1
ATOM 2549 N N . ILE A 1 304 ? 12.222 7.543 -20.612 1.00 93.06 304 ILE A N 1
ATOM 2550 C CA . ILE A 1 304 ? 11.009 8.172 -20.046 1.00 93.06 304 ILE A CA 1
ATOM 2551 C C . ILE A 1 304 ? 11.056 8.340 -18.518 1.00 93.06 304 ILE A C 1
ATOM 2553 O O . ILE A 1 304 ? 10.187 8.980 -17.926 1.00 93.06 304 ILE A O 1
ATOM 2557 N N . GLN A 1 305 ? 12.084 7.806 -17.851 1.00 94.12 305 GLN A N 1
ATOM 2558 C CA . GLN A 1 305 ? 12.241 7.872 -16.393 1.00 94.12 305 GLN A CA 1
ATOM 2559 C C . GLN A 1 305 ? 12.252 9.311 -15.857 1.00 94.12 305 GLN A C 1
ATOM 2561 O O . GLN A 1 305 ? 11.760 9.572 -14.758 1.00 94.12 305 GLN A O 1
ATOM 2566 N N . LYS A 1 306 ? 12.783 10.262 -16.639 1.00 93.94 306 LYS A N 1
ATOM 2567 C CA . LYS A 1 306 ? 12.827 11.685 -16.265 1.00 93.94 306 LYS A CA 1
ATOM 2568 C C . LYS A 1 306 ? 11.436 12.315 -16.191 1.00 93.94 306 LYS A C 1
ATOM 2570 O O . LYS A 1 306 ? 11.217 13.167 -15.330 1.00 93.94 306 LYS A O 1
ATOM 2575 N N . ASP A 1 307 ? 10.511 11.903 -17.051 1.00 95.88 307 ASP A N 1
ATOM 2576 C CA . ASP A 1 307 ? 9.162 12.469 -17.094 1.00 95.88 307 ASP A CA 1
ATOM 2577 C C . ASP A 1 307 ? 8.330 11.979 -15.911 1.00 95.88 307 ASP A C 1
ATOM 2579 O O . ASP A 1 307 ? 7.749 12.794 -15.191 1.00 95.88 307 ASP A O 1
ATOM 2583 N N . TYR A 1 308 ? 8.384 10.680 -15.607 1.00 97.31 308 TYR A N 1
ATOM 2584 C CA . TYR A 1 308 ? 7.770 10.138 -14.395 1.00 97.31 308 TYR A CA 1
ATOM 2585 C C . TYR A 1 308 ? 8.359 10.747 -13.117 1.00 97.31 308 TYR A C 1
ATOM 2587 O O . TYR A 1 308 ? 7.616 11.099 -12.201 1.00 97.31 308 TYR A O 1
ATOM 2595 N N . LEU A 1 309 ? 9.679 10.956 -13.056 1.00 96.81 309 LEU A N 1
ATOM 2596 C CA . LEU A 1 309 ? 10.305 11.570 -11.883 1.00 96.81 309 LEU A CA 1
ATOM 2597 C C . LEU A 1 309 ? 9.863 13.031 -11.688 1.00 96.81 309 LEU A C 1
ATOM 2599 O O . LEU A 1 309 ? 9.652 13.470 -10.557 1.00 96.81 309 LEU A O 1
ATOM 2603 N N . ARG A 1 310 ? 9.670 13.782 -12.781 1.00 96.44 310 ARG A N 1
ATOM 2604 C CA . ARG A 1 310 ? 9.096 15.140 -12.741 1.00 96.44 310 ARG A CA 1
ATOM 2605 C C . ARG A 1 310 ? 7.642 15.133 -12.271 1.00 96.44 310 ARG A C 1
ATOM 2607 O O . ARG A 1 310 ? 7.258 16.006 -11.495 1.00 96.44 310 ARG A O 1
ATOM 2614 N N . GLN A 1 311 ? 6.840 14.160 -12.704 1.00 97.19 311 GLN A N 1
ATOM 2615 C CA . GLN A 1 311 ? 5.463 14.004 -12.225 1.00 97.19 311 GLN A CA 1
ATOM 2616 C C . GLN A 1 311 ? 5.421 13.678 -10.726 1.00 97.19 311 GLN A C 1
ATOM 2618 O O . GLN A 1 311 ? 4.675 14.315 -9.982 1.00 97.19 311 GLN A O 1
ATOM 2623 N N . ALA A 1 312 ? 6.267 12.756 -10.259 1.00 97.75 312 ALA A N 1
ATOM 2624 C CA . ALA A 1 312 ? 6.402 12.448 -8.838 1.00 97.75 312 ALA A CA 1
ATOM 2625 C C . ALA A 1 312 ? 6.773 13.700 -8.026 1.00 97.75 312 ALA A C 1
ATOM 2627 O O . ALA A 1 312 ? 6.104 14.033 -7.047 1.00 97.75 312 ALA A O 1
ATOM 2628 N N . GLU A 1 313 ? 7.784 14.451 -8.470 1.00 97.25 313 GLU A N 1
ATOM 2629 C CA . GLU A 1 313 ? 8.158 15.727 -7.857 1.00 97.25 313 GLU A CA 1
ATOM 2630 C C . GLU A 1 313 ? 6.970 16.701 -7.784 1.00 97.25 313 GLU A C 1
ATOM 2632 O O . GLU A 1 313 ? 6.722 17.300 -6.734 1.00 97.25 313 GLU A O 1
ATOM 2637 N N . TYR A 1 314 ? 6.216 16.845 -8.875 1.00 96.62 314 TYR A N 1
ATOM 2638 C CA . TYR A 1 314 ? 5.044 17.713 -8.931 1.00 96.62 314 TYR A CA 1
ATOM 2639 C C . TYR A 1 314 ? 3.985 17.326 -7.890 1.00 96.62 314 TYR A C 1
ATOM 2641 O O . TYR A 1 314 ? 3.499 18.191 -7.154 1.00 96.62 314 TYR A O 1
ATOM 2649 N N . TYR A 1 315 ? 3.648 16.038 -7.776 1.00 97.56 315 TYR A N 1
ATOM 2650 C CA . TYR A 1 315 ? 2.682 15.569 -6.781 1.00 97.56 315 TYR A CA 1
ATOM 2651 C C . TYR A 1 315 ? 3.192 15.758 -5.347 1.00 97.56 315 TYR A C 1
ATOM 2653 O O . TYR A 1 315 ? 2.435 16.204 -4.481 1.00 97.56 315 TYR A O 1
ATOM 2661 N N . LEU A 1 316 ? 4.477 15.493 -5.090 1.00 97.25 316 LEU A N 1
ATOM 2662 C CA . LEU A 1 316 ? 5.056 15.647 -3.756 1.00 97.25 316 LEU A CA 1
ATOM 2663 C C . LEU A 1 316 ? 5.116 17.115 -3.311 1.00 97.25 316 LEU A C 1
ATOM 2665 O O . LEU A 1 316 ? 4.774 17.412 -2.169 1.00 97.25 316 LEU A O 1
ATOM 2669 N N . ARG A 1 317 ? 5.458 18.051 -4.205 1.00 95.19 317 ARG A N 1
ATOM 2670 C CA . ARG A 1 317 ? 5.436 19.498 -3.909 1.00 95.19 317 ARG A CA 1
ATOM 2671 C C . ARG A 1 317 ? 4.035 20.008 -3.564 1.00 95.19 317 ARG A C 1
ATOM 2673 O O . ARG A 1 317 ? 3.895 20.922 -2.757 1.00 95.19 317 ARG A O 1
ATOM 2680 N N . GLN A 1 318 ? 2.989 19.422 -4.150 1.00 94.94 318 GLN A N 1
ATOM 2681 C CA . GLN A 1 318 ? 1.612 19.740 -3.762 1.00 94.94 318 GLN A CA 1
ATOM 2682 C C . GLN A 1 318 ? 1.256 19.194 -2.376 1.00 94.94 318 GLN A C 1
ATOM 2684 O O . GLN A 1 318 ? 0.519 19.839 -1.629 1.00 94.94 318 GLN A O 1
ATOM 2689 N N . LEU A 1 319 ? 1.769 18.012 -2.026 1.00 95.31 319 LEU A N 1
ATOM 2690 C CA . LEU A 1 319 ? 1.556 17.396 -0.718 1.00 95.31 319 LEU A CA 1
ATOM 2691 C C . LEU A 1 319 ? 2.314 18.116 0.398 1.00 95.31 319 LEU A C 1
ATOM 2693 O O . LEU A 1 319 ? 1.762 18.295 1.484 1.00 95.31 319 LEU A O 1
ATOM 2697 N N . ASP A 1 320 ? 3.543 18.551 0.138 1.00 94.50 320 ASP A N 1
ATOM 2698 C CA . ASP A 1 320 ? 4.417 19.169 1.127 1.00 94.50 320 ASP A CA 1
ATOM 2699 C C . ASP A 1 320 ? 4.923 20.540 0.666 1.00 94.50 320 ASP A C 1
ATOM 2701 O O . ASP A 1 320 ? 5.953 20.677 0.005 1.00 94.50 320 ASP A O 1
ATOM 2705 N N . PHE A 1 321 ? 4.218 21.583 1.103 1.00 89.62 321 PHE A N 1
ATOM 2706 C CA . PHE A 1 321 ? 4.552 22.981 0.825 1.00 89.62 321 PHE A CA 1
ATOM 2707 C C . PHE A 1 321 ? 5.91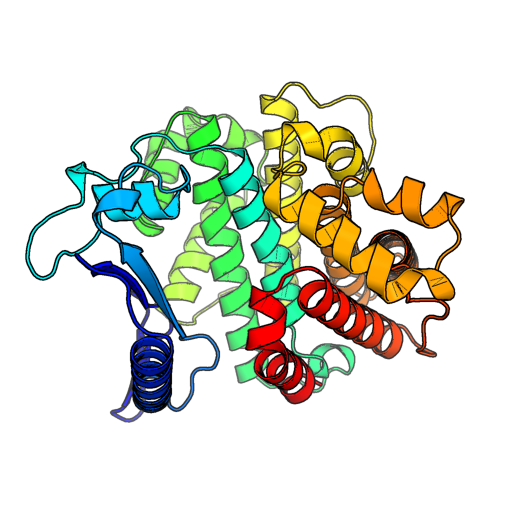2 23.429 1.395 1.00 89.62 321 PHE A C 1
ATOM 2709 O O . PHE A 1 321 ? 6.373 24.528 1.086 1.00 89.62 321 PHE A O 1
ATOM 2716 N N . ARG A 1 322 ? 6.559 22.621 2.249 1.00 89.62 322 ARG A N 1
ATOM 2717 C CA . ARG A 1 322 ? 7.896 22.915 2.792 1.00 89.62 322 ARG A CA 1
ATOM 2718 C C . ARG A 1 322 ? 8.998 22.634 1.767 1.00 89.62 322 ARG A C 1
ATOM 2720 O O . ARG A 1 322 ? 10.104 23.151 1.910 1.00 89.62 322 ARG A O 1
ATOM 2727 N N . ILE A 1 323 ? 8.706 21.836 0.740 1.00 91.12 323 ILE A N 1
ATOM 2728 C CA . ILE A 1 323 ? 9.654 21.475 -0.312 1.00 91.12 323 ILE A CA 1
ATOM 2729 C C . ILE A 1 323 ? 9.743 22.622 -1.323 1.00 91.12 323 ILE A C 1
ATOM 2731 O O . ILE A 1 323 ? 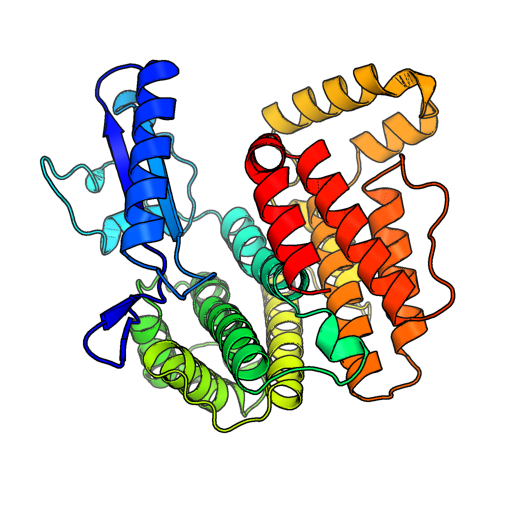8.862 22.808 -2.162 1.00 91.12 323 ILE A O 1
ATOM 2735 N N . LYS A 1 324 ? 10.825 23.403 -1.244 1.00 85.31 324 LYS A N 1
ATOM 2736 C CA . LYS A 1 324 ? 11.086 24.523 -2.167 1.00 85.31 324 LYS A CA 1
ATOM 2737 C C . LYS A 1 324 ? 11.969 24.109 -3.340 1.00 85.31 324 LYS A C 1
ATOM 2739 O O . LYS A 1 324 ? 11.615 24.349 -4.496 1.00 85.31 324 LYS A O 1
ATOM 2744 N N . ASN A 1 325 ? 13.073 23.441 -3.026 1.00 86.06 325 ASN A N 1
ATOM 2745 C CA . ASN A 1 325 ? 14.057 22.955 -3.983 1.00 86.06 325 ASN A CA 1
ATOM 2746 C C . ASN A 1 325 ? 14.159 21.435 -3.864 1.00 86.06 325 ASN A C 1
ATOM 2748 O O . ASN A 1 325 ? 13.981 20.891 -2.775 1.00 86.06 325 ASN A O 1
ATOM 2752 N N . ILE A 1 326 ? 14.416 20.776 -4.990 1.00 84.25 326 ILE A N 1
ATOM 2753 C CA . ILE A 1 326 ? 14.779 19.362 -5.025 1.00 84.25 326 ILE A CA 1
ATOM 2754 C C . ILE A 1 326 ? 16.277 19.288 -5.281 1.00 84.25 326 ILE A C 1
ATOM 2756 O O . ILE A 1 326 ? 16.776 19.992 -6.157 1.00 84.25 326 ILE A O 1
ATOM 2760 N N . GLU A 1 327 ? 16.963 18.461 -4.503 1.00 85.25 327 GLU A N 1
ATOM 2761 C CA . GLU A 1 327 ? 18.396 18.200 -4.635 1.00 85.25 327 GLU A CA 1
ATOM 2762 C C . GLU A 1 327 ? 18.635 16.929 -5.467 1.00 85.25 327 GLU A C 1
ATOM 2764 O O . GLU A 1 327 ? 17.726 16.109 -5.639 1.00 85.25 327 GLU A O 1
ATOM 2769 N N . GLY A 1 328 ? 19.859 16.785 -5.977 1.00 84.75 328 GLY A N 1
ATOM 2770 C CA . GLY A 1 328 ? 20.318 15.638 -6.760 1.00 84.75 328 GLY A CA 1
ATOM 2771 C C . GLY A 1 328 ? 20.695 16.017 -8.190 1.00 84.75 328 GLY A C 1
ATOM 2772 O O . GLY A 1 328 ? 19.877 16.562 -8.938 1.00 84.75 328 GLY A O 1
ATOM 2773 N N . ASP A 1 329 ? 21.924 15.683 -8.572 1.00 88.19 329 ASP A N 1
ATOM 2774 C CA . ASP A 1 329 ? 22.504 16.010 -9.877 1.00 88.19 329 ASP A CA 1
ATOM 2775 C C . ASP A 1 329 ? 22.185 14.936 -10.926 1.00 88.19 329 ASP A C 1
ATOM 2777 O O . ASP A 1 329 ? 22.150 15.198 -12.132 1.00 88.19 329 ASP A O 1
ATOM 2781 N N . ASN A 1 330 ? 21.893 13.717 -10.470 1.00 93.00 330 ASN A N 1
ATOM 2782 C CA . ASN A 1 330 ? 21.514 12.586 -11.310 1.00 93.00 330 ASN A CA 1
ATOM 2783 C C . ASN A 1 330 ? 20.170 11.962 -10.888 1.00 93.00 330 ASN A C 1
ATOM 2785 O O . ASN A 1 330 ? 19.539 12.360 -9.907 1.00 93.00 330 ASN A O 1
ATOM 2789 N N . PHE A 1 331 ? 19.700 10.987 -11.676 1.00 94.69 331 PHE A N 1
ATOM 2790 C CA . PHE A 1 331 ? 18.426 10.307 -11.424 1.00 94.69 331 PHE A CA 1
ATOM 2791 C C . PHE A 1 331 ? 18.389 9.662 -10.035 1.00 94.69 331 PHE A C 1
ATOM 2793 O O . PHE A 1 331 ? 17.410 9.850 -9.316 1.00 94.69 331 PHE A O 1
ATOM 2800 N N . SER A 1 332 ? 19.439 8.922 -9.674 1.00 94.12 332 SER A N 1
ATOM 2801 C CA . SER A 1 332 ? 19.497 8.125 -8.451 1.00 94.12 332 SER A CA 1
ATOM 2802 C C . SER A 1 332 ? 19.422 9.013 -7.214 1.00 94.12 332 SER A C 1
ATOM 2804 O O . SER A 1 332 ? 18.553 8.809 -6.372 1.00 94.12 332 SER A O 1
ATOM 2806 N N . GLU A 1 333 ? 20.244 10.062 -7.153 1.00 93.81 333 GLU A N 1
ATOM 2807 C CA . GLU A 1 333 ? 20.217 11.049 -6.066 1.00 93.81 333 GLU A CA 1
ATOM 2808 C C . GLU A 1 333 ? 18.853 11.723 -5.941 1.00 93.81 333 GLU A C 1
ATOM 2810 O O . GLU A 1 333 ? 18.289 11.806 -4.850 1.00 93.81 333 GLU A O 1
ATOM 2815 N N . LYS A 1 334 ? 18.276 12.155 -7.067 1.00 95.50 334 LYS A N 1
ATOM 2816 C CA . LYS A 1 334 ? 16.971 12.815 -7.068 1.00 95.50 334 LYS A CA 1
ATOM 2817 C C . LYS A 1 334 ? 15.846 11.870 -6.639 1.00 95.50 334 LYS A C 1
ATOM 2819 O O . LYS A 1 334 ? 14.940 12.281 -5.913 1.00 95.50 334 LYS A O 1
ATOM 2824 N N . TRP A 1 335 ? 15.881 10.610 -7.068 1.00 96.31 335 TRP A N 1
ATOM 2825 C CA . TRP A 1 335 ? 14.899 9.599 -6.676 1.00 96.31 335 TRP A CA 1
ATOM 2826 C C . TRP A 1 335 ? 14.985 9.294 -5.176 1.00 96.31 335 TRP A C 1
ATOM 2828 O O . TRP A 1 335 ? 13.962 9.330 -4.487 1.00 96.31 335 TRP A O 1
ATOM 2838 N N . LEU A 1 336 ? 16.198 9.088 -4.649 1.00 94.50 336 LEU A N 1
ATOM 2839 C CA . LEU A 1 336 ? 16.444 8.874 -3.217 1.00 94.50 336 LEU A CA 1
ATOM 2840 C C . LEU A 1 336 ? 16.002 10.085 -2.386 1.00 94.50 336 LEU A C 1
ATOM 2842 O O . LEU A 1 336 ? 15.303 9.933 -1.380 1.00 94.50 336 LEU A O 1
ATOM 2846 N N . TYR A 1 337 ? 16.296 11.300 -2.855 1.00 94.94 337 TYR A N 1
ATOM 2847 C CA . TYR A 1 337 ? 15.840 12.531 -2.218 1.00 94.94 337 TYR A CA 1
ATOM 2848 C C . TYR A 1 337 ? 14.311 12.614 -2.147 1.00 94.94 337 TYR A C 1
ATOM 2850 O O . TYR A 1 337 ? 13.750 12.882 -1.082 1.00 94.94 337 TYR A O 1
ATOM 2858 N N . LEU A 1 338 ? 13.610 12.355 -3.258 1.00 96.75 338 LEU A N 1
ATOM 2859 C CA . LEU A 1 338 ? 12.143 12.361 -3.288 1.00 96.75 338 LEU A CA 1
ATOM 2860 C C . LEU A 1 338 ? 11.550 11.287 -2.372 1.00 96.75 338 LEU A C 1
ATOM 2862 O O . LEU A 1 338 ? 10.572 11.564 -1.673 1.00 96.75 338 LEU A O 1
ATOM 2866 N N . ARG A 1 339 ? 12.155 10.093 -2.319 1.00 96.12 339 ARG A N 1
ATOM 2867 C CA . ARG A 1 339 ? 11.783 9.035 -1.370 1.00 96.12 339 ARG A CA 1
ATOM 2868 C C . ARG A 1 339 ? 11.894 9.530 0.074 1.00 96.12 339 ARG A C 1
ATOM 2870 O O . ARG A 1 339 ? 10.914 9.446 0.815 1.00 96.12 339 ARG A O 1
ATOM 2877 N N . LYS A 1 340 ? 13.035 10.111 0.457 1.00 95.19 340 LYS A N 1
ATOM 2878 C CA . LYS A 1 340 ? 13.258 10.664 1.803 1.00 95.19 340 LYS A CA 1
ATOM 2879 C C . LYS A 1 340 ? 12.251 11.763 2.145 1.00 95.19 340 LYS A C 1
ATOM 2881 O O . LYS A 1 340 ? 11.603 11.714 3.189 1.00 95.19 340 LYS A O 1
ATOM 2886 N N . LYS A 1 341 ? 12.034 12.720 1.236 1.00 96.12 341 LYS A N 1
ATOM 2887 C CA . LYS A 1 341 ? 11.052 13.802 1.431 1.00 96.12 341 LYS A CA 1
ATOM 2888 C C . LYS A 1 341 ? 9.619 13.302 1.541 1.00 96.12 341 LYS A C 1
ATOM 2890 O O . LYS A 1 341 ? 8.830 13.873 2.292 1.00 96.12 341 LYS A O 1
ATOM 2895 N N . TYR A 1 342 ? 9.275 12.226 0.846 1.00 96.50 342 TYR A N 1
ATOM 2896 C CA . TYR A 1 342 ? 7.979 11.588 1.012 1.00 96.50 342 TYR A CA 1
ATOM 2897 C C . TYR A 1 342 ? 7.806 10.976 2.409 1.00 96.50 342 TYR A C 1
ATOM 2899 O O . TYR A 1 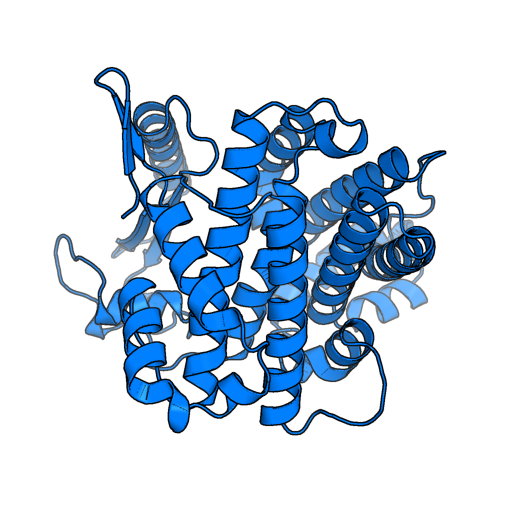342 ? 6.760 11.182 3.026 1.00 96.50 342 TYR A O 1
ATOM 2907 N N . ILE A 1 343 ? 8.825 10.310 2.961 1.00 95.25 343 ILE A N 1
ATOM 2908 C CA . ILE A 1 343 ? 8.779 9.817 4.349 1.00 95.25 343 ILE A CA 1
ATOM 2909 C C . ILE A 1 343 ? 8.701 10.970 5.353 1.00 95.25 343 ILE A C 1
ATOM 2911 O O . ILE A 1 343 ? 7.868 10.931 6.263 1.00 95.25 343 ILE A O 1
ATOM 2915 N N . ASP A 1 344 ? 9.476 12.039 5.154 1.00 94.62 344 ASP A N 1
ATOM 2916 C CA . ASP A 1 344 ? 9.383 13.264 5.960 1.00 94.62 344 ASP A CA 1
ATOM 2917 C C . ASP A 1 344 ? 7.972 13.865 5.935 1.00 94.62 344 ASP A C 1
ATOM 2919 O O . ASP A 1 344 ? 7.458 14.322 6.965 1.00 94.62 344 ASP A O 1
ATOM 2923 N N . PHE A 1 345 ? 7.328 13.864 4.766 1.00 94.94 345 PHE A N 1
ATOM 2924 C CA . PHE A 1 345 ? 5.944 14.287 4.613 1.00 94.94 345 PHE A CA 1
ATOM 2925 C C . PHE A 1 345 ? 4.986 13.358 5.367 1.00 94.94 345 PHE A C 1
ATOM 2927 O O . PHE A 1 345 ? 4.129 13.849 6.102 1.00 94.94 345 PHE A O 1
ATOM 2934 N N . LEU A 1 346 ? 5.124 12.034 5.245 1.00 94.69 346 LEU A N 1
ATOM 2935 C CA . LEU A 1 346 ? 4.269 11.085 5.962 1.00 94.69 346 LEU A CA 1
ATOM 2936 C C . LEU A 1 346 ? 4.402 11.241 7.480 1.00 94.69 346 LEU A C 1
ATOM 2938 O O . LEU A 1 346 ? 3.382 11.300 8.167 1.00 94.69 346 LEU A O 1
ATOM 2942 N N . ALA A 1 347 ? 5.623 11.376 8.001 1.00 92.88 347 ALA A N 1
ATOM 2943 C CA . ALA A 1 347 ? 5.879 11.618 9.420 1.00 92.88 347 ALA A CA 1
ATOM 2944 C C . ALA A 1 347 ? 5.287 12.954 9.893 1.00 92.88 347 ALA A C 1
ATOM 2946 O O . ALA A 1 347 ? 4.709 13.039 10.976 1.00 92.88 347 ALA A O 1
ATOM 2947 N N . PHE A 1 348 ? 5.365 13.993 9.064 1.00 92.25 348 PHE A N 1
ATOM 2948 C CA . PHE A 1 348 ? 4.740 15.284 9.341 1.00 92.25 348 PHE A CA 1
ATOM 2949 C C . PHE A 1 348 ? 3.204 15.214 9.338 1.00 92.25 348 PHE A C 1
ATOM 2951 O O . PHE A 1 348 ? 2.546 15.768 10.222 1.00 92.25 348 PHE A O 1
ATOM 2958 N N . PHE A 1 349 ? 2.625 14.529 8.353 1.00 91.12 349 PHE A N 1
ATOM 2959 C CA . PHE A 1 349 ? 1.191 14.536 8.080 1.00 91.12 349 PHE A CA 1
ATOM 2960 C C . PHE A 1 349 ? 0.408 13.495 8.894 1.00 91.12 349 PHE A C 1
ATOM 2962 O O . PHE A 1 349 ? -0.759 13.704 9.234 1.00 91.12 349 PHE A O 1
ATOM 2969 N N . TYR A 1 350 ? 1.034 12.376 9.252 1.00 89.06 350 TYR A N 1
ATOM 2970 C CA . TYR A 1 350 ? 0.424 11.305 10.026 1.00 89.06 350 TYR A CA 1
ATOM 2971 C C . TYR A 1 350 ? 1.164 11.098 11.345 1.00 89.06 350 TYR A C 1
ATOM 2973 O O . TYR A 1 350 ? 2.275 10.582 11.397 1.00 89.06 350 TYR A O 1
ATOM 2981 N N . ARG A 1 351 ? 0.478 11.379 12.458 1.00 83.69 351 ARG A N 1
ATOM 2982 C CA . ARG A 1 351 ? 1.034 11.203 13.811 1.00 83.69 351 ARG A CA 1
ATOM 2983 C C . ARG A 1 351 ? 1.607 9.804 14.077 1.00 83.69 351 ARG A C 1
ATOM 2985 O O . ARG A 1 351 ? 2.542 9.679 14.854 1.00 83.69 351 ARG A O 1
ATOM 2992 N N . TRP A 1 352 ? 1.030 8.759 13.488 1.00 80.31 352 TRP A N 1
ATOM 2993 C CA . TRP A 1 352 ? 1.516 7.391 13.682 1.00 80.31 352 TRP A CA 1
ATOM 2994 C C . TRP A 1 352 ? 2.833 7.126 12.939 1.00 80.31 352 TRP A C 1
ATOM 2996 O O . TRP A 1 352 ? 3.682 6.431 13.482 1.00 80.31 352 TRP A O 1
ATOM 3006 N N . PHE A 1 353 ? 3.037 7.740 11.769 1.00 85.25 353 PHE A N 1
ATOM 3007 C CA . PHE A 1 353 ? 4.325 7.736 11.073 1.00 85.25 353 PHE A CA 1
ATOM 3008 C C . PHE A 1 353 ? 5.373 8.536 11.852 1.00 85.25 353 PHE A C 1
ATOM 3010 O O . PHE A 1 353 ? 6.508 8.094 11.952 1.00 85.25 353 PHE A O 1
ATOM 3017 N N . ALA A 1 354 ? 4.991 9.649 12.493 1.00 85.62 354 ALA A N 1
ATOM 3018 C CA . ALA A 1 354 ? 5.907 10.418 13.344 1.00 85.62 354 ALA A CA 1
ATOM 3019 C C . ALA A 1 354 ? 6.532 9.575 14.471 1.00 85.62 354 ALA A C 1
ATOM 3021 O O . ALA A 1 354 ? 7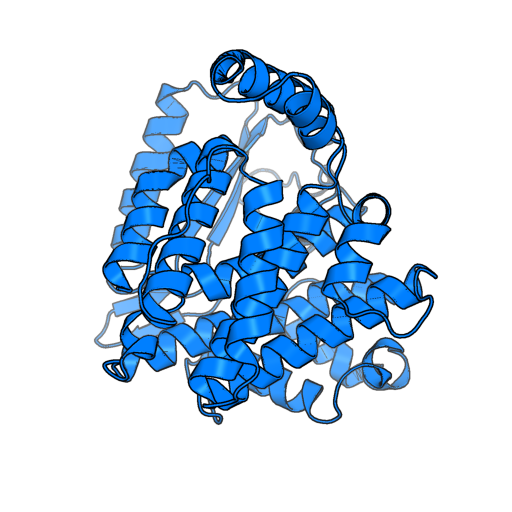.682 9.785 14.830 1.00 85.62 354 ALA A O 1
ATOM 3022 N N . LEU A 1 355 ? 5.778 8.616 15.023 1.00 80.31 355 LEU A N 1
ATOM 3023 C CA . LEU A 1 355 ? 6.260 7.705 16.069 1.00 80.31 355 LEU A CA 1
ATOM 3024 C C . LEU A 1 355 ? 7.175 6.595 15.533 1.00 80.31 355 LEU A C 1
ATOM 3026 O O . LEU A 1 355 ? 7.865 5.962 16.323 1.00 80.31 355 LEU A O 1
ATOM 3030 N N . LYS A 1 356 ? 7.136 6.334 14.222 1.00 83.38 356 LYS A N 1
ATOM 3031 C CA . LYS A 1 356 ? 7.952 5.326 13.533 1.00 83.38 356 LYS A CA 1
ATOM 3032 C C . LYS A 1 356 ? 9.070 5.961 12.695 1.00 83.38 356 LYS A C 1
ATOM 3034 O O . LYS A 1 356 ? 9.707 5.244 11.939 1.00 83.38 356 LYS A O 1
ATOM 3039 N N . LYS A 1 357 ? 9.296 7.279 12.793 1.00 86.38 357 LYS A N 1
ATOM 3040 C CA . LYS A 1 357 ? 10.219 8.008 11.909 1.00 86.38 357 LYS A CA 1
ATOM 3041 C C . LYS A 1 357 ? 11.624 7.405 11.939 1.00 86.38 357 LYS A C 1
ATOM 3043 O O . LYS A 1 357 ? 12.111 7.048 10.883 1.00 86.38 357 LYS A O 1
ATOM 3048 N N . ASP A 1 358 ? 12.189 7.192 13.124 1.00 82.44 358 ASP A N 1
ATOM 3049 C CA . ASP A 1 358 ? 13.546 6.647 13.271 1.00 82.44 358 ASP A CA 1
ATOM 3050 C C . ASP A 1 358 ? 13.699 5.268 12.605 1.00 82.44 358 ASP A C 1
ATOM 3052 O O . ASP A 1 358 ? 14.701 5.004 11.957 1.00 82.44 358 ASP A O 1
ATOM 3056 N N . TYR A 1 359 ? 12.673 4.412 12.698 1.00 82.56 359 TYR A N 1
ATOM 3057 C CA . TYR A 1 359 ? 12.644 3.122 11.997 1.00 82.56 359 TYR A CA 1
ATOM 3058 C C . TYR A 1 359 ? 12.546 3.293 10.474 1.00 82.56 359 TYR A C 1
ATOM 3060 O O . TYR A 1 359 ? 13.171 2.565 9.718 1.00 82.56 359 TYR A O 1
ATOM 3068 N N . LEU A 1 360 ? 11.743 4.241 9.992 1.00 85.44 360 LEU A N 1
ATOM 3069 C CA . LEU A 1 360 ? 11.596 4.468 8.551 1.00 85.44 360 LEU A CA 1
ATOM 3070 C C . LEU A 1 360 ? 12.858 5.079 7.943 1.00 85.44 360 LEU A C 1
ATOM 3072 O O . LEU A 1 360 ? 13.204 4.744 6.813 1.00 85.44 360 LEU A O 1
ATOM 3076 N N . ASP A 1 361 ? 13.524 5.955 8.693 1.00 85.31 361 ASP A N 1
ATOM 3077 C CA . ASP A 1 361 ? 14.804 6.535 8.315 1.00 85.31 361 ASP A CA 1
ATOM 3078 C C . ASP A 1 361 ? 15.879 5.432 8.303 1.00 85.31 361 ASP A C 1
ATOM 3080 O O . ASP A 1 361 ? 16.576 5.311 7.301 1.00 85.31 361 ASP A O 1
ATOM 3084 N N . SER A 1 362 ? 15.924 4.536 9.304 1.00 81.62 362 SER A N 1
ATOM 3085 C CA . SER A 1 362 ? 16.859 3.397 9.296 1.00 81.62 362 SER A CA 1
ATOM 3086 C C . SER A 1 362 ? 16.610 2.437 8.131 1.00 81.62 362 SER A C 1
ATOM 3088 O O . SER A 1 362 ? 17.557 2.024 7.473 1.00 81.62 362 SER A O 1
ATOM 3090 N N . VAL A 1 363 ? 15.347 2.135 7.805 1.00 80.88 363 VAL A N 1
ATOM 3091 C CA . VAL A 1 363 ? 15.003 1.314 6.631 1.00 80.88 363 VAL A CA 1
ATOM 3092 C C . VAL A 1 363 ? 15.485 1.971 5.337 1.00 80.88 363 VAL A C 1
ATOM 3094 O O . VAL A 1 363 ? 15.903 1.271 4.423 1.00 80.88 363 VAL A O 1
ATOM 3097 N N . ILE A 1 364 ? 15.433 3.298 5.218 1.00 83.31 364 ILE A N 1
ATOM 3098 C CA . ILE A 1 364 ? 15.919 4.000 4.024 1.00 83.31 364 ILE A CA 1
ATOM 3099 C C . ILE A 1 364 ? 17.449 4.035 3.979 1.00 83.31 364 ILE A C 1
ATOM 3101 O O . ILE A 1 364 ? 18.001 3.803 2.905 1.00 83.31 364 ILE A O 1
ATOM 3105 N N . GLU A 1 365 ? 18.106 4.281 5.114 1.00 79.81 365 GLU A N 1
ATOM 3106 C CA . GLU A 1 365 ? 19.565 4.389 5.244 1.00 79.81 365 GLU A CA 1
ATOM 3107 C C . GLU A 1 365 ? 20.277 3.039 5.084 1.00 79.81 365 GLU A C 1
ATOM 3109 O O . GLU A 1 365 ? 21.267 2.969 4.372 1.00 79.81 365 GLU A O 1
ATOM 3114 N N . GLU A 1 366 ? 19.758 1.944 5.650 1.00 63.34 366 GLU A N 1
ATOM 3115 C CA . GLU A 1 366 ? 20.296 0.579 5.448 1.00 63.34 366 GLU A CA 1
ATOM 3116 C C . GLU A 1 366 ? 20.228 0.122 3.980 1.00 63.34 366 GLU A C 1
ATOM 3118 O O . GLU A 1 366 ? 20.920 -0.806 3.537 1.00 63.34 366 GLU A O 1
ATOM 3123 N N . ASN A 1 367 ? 19.344 0.767 3.225 1.00 57.00 367 ASN A N 1
ATOM 3124 C CA . ASN A 1 367 ? 19.112 0.494 1.825 1.00 57.00 367 ASN A CA 1
ATOM 3125 C C . ASN A 1 367 ? 19.929 1.409 0.900 1.00 57.00 367 ASN A C 1
ATOM 3127 O O . ASN A 1 367 ? 20.057 1.058 -0.270 1.00 57.00 367 ASN A O 1
ATOM 3131 N N . GLU A 1 368 ? 20.471 2.535 1.365 1.00 60.31 368 GLU A N 1
ATOM 3132 C CA . GLU A 1 368 ? 21.373 3.418 0.596 1.00 60.31 368 GLU A CA 1
ATOM 3133 C C . GLU A 1 368 ? 22.812 2.895 0.596 1.00 60.31 368 GLU A C 1
ATOM 3135 O O . GLU A 1 368 ? 23.421 2.923 -0.502 1.00 60.31 368 GLU A O 1
#

Radius of gyration: 20.94 Å; chains: 1; bounding box: 45×57×53 Å

Foldseek 3Di:
DAWDQDPNAIADQDEDEEEAEAQDDDDPVNVVVVVVVQVVVQCVNHVPYPRYHHHYDYHYPVCQLVPAQALVLCLCLVPNDDDDDDPSVSHDNHHDLQNLLLVLLCLLVLLLLQQQLCLLVPNDDPVSQLNSLLSLLVSLLSLLVNQQVLLVDRDHDSVRSLVCCVVCVVSRPLNVLADPCSSVLNVQSVCCNRPSDHPDGSLVSLVNSLRSVQSSLVVVCVSVVQDDDDDGSLVSLQVCVVVRHCQDDPVLLVVLVVLCVVCVVLDDPVLSVQLSPGSLSSLVSSLSSLLSVLVSCVSVVHPCSVVSLVSNVVSLCSLDVNCDDQDDPDSSNRSLSSSLSVLVSCLSSPVVSVVCSVVSVCSSVVSD

Sequence (368 aa):
MSYVFENGQLNIYSDIELLVIVKGKTKKVERELLYKKLRELEASLAQNNKFFHLDVSIVNLRHIKNLPPKFQFWETKNSGITSGEDLRRYLPEKVDFRYLNESSLNRLHSIILYFPGRFLVNKFSKEDETDFRYILARSVLDIPTWLLPYTGHLICGFKNRIDFIHENKEDLDFISWLPSWFLDFLDECWQGKMKLRFEEDFLTMYDKVLVCFTQATKYVLSRLKLTTGYEDVEIKIVKYSPRILHEFLPRRKVFELILLGKNWKSISVKDACKWFILNKKGLIAAFLFSMNYALLSHLKGQGIQKDYLRQAEYYLRQLDFRIKNIEGDNFSEKWLYLRKKYIDFLAFFYRWFALKKDYLDSVIEENE

Secondary structure (DSSP, 8-state):
--EEEETTEEEE-S-EEEEEEESSPPPHHHHHHHHHHHHHHHHHH-TT-TT--EEEEEEEGGGGGGS---HHHHHHHHHPPPSSS--GGGS--S--HHHHHHHHHTHHHHHHHT--GGGGGT---HHHHHHHHHHHHHHHTTHHHHHGGGGT----SHHHHHHHHHHTTTT-GGGGGS-TTHHHHHHHHHHHHHHS--SS-HHHHHHHHHHHHHHHHHHHHHHTT---SS--HHHHHHHHHHHHS----HHHHHHHHHHHHHTTTTS-HHHHHHHHHS-HHHHHHHHHHHHHHHHHHHHTT-TTHHHHHHHHHHHHHHH-TT------SSHHHHHHHHHHHHHHHHHHH-HHHHTTHHHHHHHHHTT-